Protein 1EJE (pdb70)

CATH classification: 2.30.110.10

Sequence (192 aa):
GSQAAHMMSMDFEDFPVESAHRILTPRPTVMVTTVDEEGNINAAPFSFTMPVSIDPPVVAFASAPDHHTARNIESTHEFVINITPADIIERMWVTARDIPAGENELEAAGLAWTSSRRVKPPRIVEAPGHLECELLRMFEVGDHNLITGSVVSASVRSGAVKEGLLDVESVKPVLHVGGNKFVVGDHVRHVE

Structure (mmCIF, N/CA/C/O backbone):
data_1EJE
#
_entry.id   1EJE
#
_cell.length_a   94.650
_cell.length_b   94.650
_cell.length_c   45.400
_cell.angle_alpha   90.00
_cell.angle_beta   90.00
_cell.angle_gamma   90.00
#
_symmetry.space_group_name_H-M   'P 41 21 2'
#
loop_
_entity.id
_entity.type
_entity.pdbx_description
1 polymer 'FMN-BINDING PROTEIN'
2 non-polymer 'NICKEL (II) ION'
3 non-polymer 'SULFATE ION'
4 non-polymer 'FLAVIN MONONUCLEOTIDE'
5 water water
#
loop_
_atom_site.group_PDB
_atom_site.id
_atom_site.type_symbol
_atom_site.label_atom_id
_atom_site.label_alt_id
_atom_site.label_comp_id
_atom_site.label_asym_id
_atom_site.label_entity_id
_atom_site.label_seq_id
_atom_site.pdbx_PDB_ins_code
_atom_site.Cartn_x
_atom_site.Cartn_y
_atom_site.Cartn_z
_atom_site.occupancy
_atom_site.B_iso_or_equiv
_atom_site.auth_seq_id
_atom_site.auth_comp_id
_atom_site.auth_asym_id
_atom_site.auth_atom_id
_atom_site.pdbx_PDB_model_num
ATOM 1 N N . GLY A 1 1 ? 54.915 15.553 3.252 1.00 26.12 1 GLY A N 1
ATOM 2 C CA . GLY A 1 1 ? 54.219 16.804 3.668 1.00 23.30 1 GLY A CA 1
ATOM 3 C C . GLY A 1 1 ? 54.870 18.009 3.019 1.00 25.07 1 GLY A C 1
ATOM 4 O O . GLY A 1 1 ? 55.848 17.853 2.295 1.00 26.88 1 GLY A O 1
ATOM 5 N N . SER A 1 2 ? 54.330 19.202 3.252 1.00 22.48 2 SER A N 1
ATOM 6 C CA . SER A 1 2 ? 54.918 20.404 2.680 1.00 25.55 2 SER A CA 1
ATOM 7 C C . SER A 1 2 ? 56.202 20.683 3.460 1.00 26.03 2 SER A C 1
ATOM 8 O O . SER A 1 2 ? 56.308 20.321 4.632 1.00 22.51 2 SER A O 1
ATOM 11 N N . GLN A 1 3 ? 57.172 21.320 2.814 1.00 24.71 3 GLN A N 1
ATOM 12 C CA . GLN A 1 3 ? 58.428 21.633 3.479 1.00 31.75 3 GLN A CA 1
ATOM 13 C C . GLN A 1 3 ? 58.207 22.343 4.809 1.00 32.94 3 GLN A C 1
ATOM 14 O O . GLN A 1 3 ? 58.912 22.080 5.785 1.00 34.75 3 GLN A O 1
ATOM 20 N N . ALA A 1 4 ? 57.231 23.244 4.845 1.00 30.60 4 ALA A N 1
ATOM 21 C CA . ALA A 1 4 ? 56.924 23.976 6.066 1.00 28.37 4 ALA A CA 1
ATOM 22 C C . ALA A 1 4 ? 56.488 22.998 7.147 1.00 25.74 4 ALA A C 1
ATOM 23 O O . ALA A 1 4 ? 56.927 23.085 8.293 1.00 29.02 4 ALA A O 1
ATOM 25 N N . ALA A 1 5 ? 55.617 22.069 6.772 1.00 22.17 5 ALA A N 1
ATOM 26 C CA . ALA A 1 5 ? 55.111 21.071 7.704 1.00 23.91 5 ALA A CA 1
ATOM 27 C C . ALA A 1 5 ? 56.242 20.196 8.219 1.00 26.29 5 ALA A C 1
ATOM 28 O O . ALA A 1 5 ? 56.267 19.815 9.386 1.00 27.43 5 ALA A O 1
ATOM 30 N N . HIS A 1 6 ? 57.179 19.880 7.334 1.00 30.30 6 HIS A N 1
ATOM 31 C CA . HIS A 1 6 ? 58.311 19.044 7.685 1.00 28.93 6 HIS A CA 1
ATOM 32 C C . HIS A 1 6 ? 59.238 19.659 8.721 1.00 29.10 6 HIS A C 1
ATOM 33 O O . HIS A 1 6 ? 59.676 18.965 9.636 1.00 33.55 6 HIS A O 1
ATOM 40 N N . MET A 1 7 ? 59.532 20.950 8.603 1.00 32.07 7 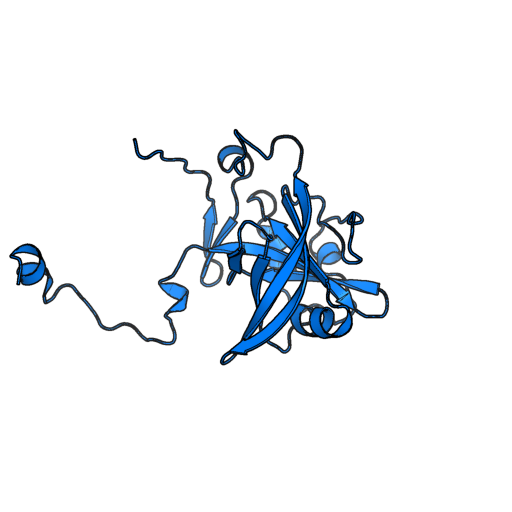MET A N 1
ATOM 41 C CA . MET A 1 7 ? 60.435 21.574 9.565 1.00 37.03 7 MET A CA 1
ATOM 42 C C . MET A 1 7 ? 59.783 21.951 10.888 1.00 36.80 7 MET A C 1
ATOM 43 O O . MET A 1 7 ? 60.463 22.391 11.805 1.00 39.09 7 MET A O 1
ATOM 48 N N . MET A 1 8 ? 58.473 21.779 10.993 1.00 38.24 8 MET A N 1
ATOM 49 C CA . MET A 1 8 ? 57.784 22.097 12.234 1.00 39.48 8 MET A CA 1
ATOM 50 C C . MET A 1 8 ? 57.376 20.807 12.912 1.00 38.61 8 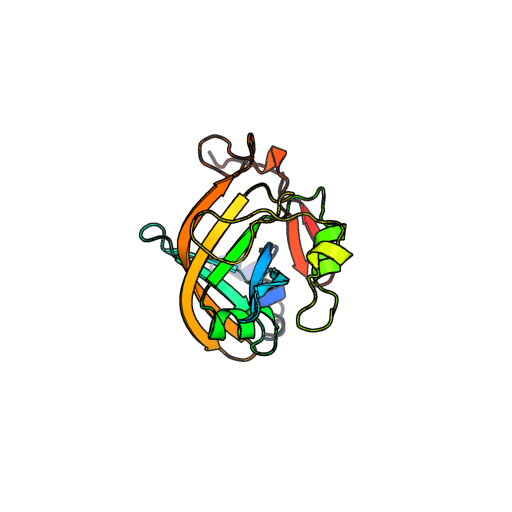MET A C 1
ATOM 51 O O . MET A 1 8 ? 56.849 20.811 14.022 1.00 37.57 8 MET A O 1
ATOM 56 N N . SER A 1 9 ? 57.636 19.700 12.229 1.00 39.63 9 SER A N 1
ATOM 57 C CA . SER A 1 9 ? 57.294 18.372 12.723 1.00 41.44 9 SER A CA 1
ATOM 58 C C . SER A 1 9 ? 57.719 18.123 14.164 1.00 42.02 9 SER A C 1
ATOM 59 O O . SER A 1 9 ? 57.261 17.170 14.789 1.00 44.28 9 SER A O 1
ATOM 62 N N . MET A 1 10 ? 58.597 18.971 14.689 1.00 41.39 10 MET A N 1
ATOM 63 C CA . MET A 1 10 ? 59.070 18.811 16.058 1.00 41.73 10 MET A CA 1
ATOM 64 C C . MET A 1 10 ? 58.795 20.037 16.911 1.00 40.52 10 MET A C 1
ATOM 65 O O . MET A 1 10 ? 59.084 20.049 18.107 1.00 41.47 10 MET A O 1
ATOM 70 N N . ASP A 1 11 ? 58.220 21.064 16.301 1.00 41.38 11 ASP A N 1
ATOM 71 C CA . ASP A 1 11 ? 57.940 22.304 17.010 1.00 43.40 11 ASP A CA 1
ATOM 72 C C . ASP A 1 11 ? 56.663 22.284 17.847 1.00 41.25 11 ASP A C 1
ATOM 73 O O . ASP A 1 11 ? 56.348 23.261 18.520 1.00 44.10 11 ASP A O 1
ATOM 78 N N . PHE A 1 12 ? 55.937 21.172 17.820 1.00 39.46 12 PHE A N 1
ATOM 79 C CA . PHE A 1 12 ? 54.688 21.065 18.570 1.00 37.25 12 PHE A CA 1
ATOM 80 C C . PHE A 1 12 ? 54.770 20.205 19.820 1.00 35.29 12 PHE A C 1
ATOM 81 O O . PHE A 1 12 ? 55.514 19.225 19.871 1.00 33.53 12 PHE A O 1
ATOM 89 N N . GLU A 1 13 ? 53.995 20.586 20.829 1.00 30.76 13 GLU A N 1
ATOM 90 C CA . GLU A 1 13 ? 53.965 19.860 22.089 1.00 30.46 13 GLU A CA 1
ATOM 91 C C . GLU A 1 13 ? 52.547 19.459 22.429 1.00 31.36 13 GLU A C 1
ATOM 92 O O . GLU A 1 13 ? 51.595 20.179 22.120 1.00 32.51 13 GLU A O 1
ATOM 98 N N . ASP A 1 14 ? 52.405 18.305 23.068 1.00 32.37 14 ASP A N 1
ATOM 99 C CA . ASP A 1 14 ? 51.092 17.854 23.483 1.00 32.09 14 ASP A CA 1
ATOM 100 C C . ASP A 1 14 ? 50.696 18.851 24.568 1.00 32.00 14 ASP A C 1
ATOM 101 O O . ASP A 1 14 ? 51.560 19.398 25.258 1.00 29.22 14 ASP A O 1
ATOM 106 N N . PHE A 1 15 ? 49.401 19.105 24.700 1.00 31.10 15 PHE A N 1
ATOM 107 C CA . PHE A 1 15 ? 48.907 20.029 25.714 1.00 30.81 15 PHE A CA 1
ATOM 108 C C . PHE A 1 15 ? 47.671 19.391 26.342 1.00 28.60 15 PHE A C 1
ATOM 109 O O . PHE A 1 15 ? 46.833 18.825 25.643 1.00 29.58 15 PHE A O 1
ATOM 117 N N . PRO A 1 16 ? 47.547 19.466 27.673 1.00 27.61 16 PRO A N 1
ATOM 118 C CA . PRO A 1 16 ? 46.404 18.884 28.378 1.00 27.40 16 PRO A CA 1
ATOM 119 C C . PRO A 1 16 ? 45.067 19.300 27.787 1.00 29.10 16 PRO A C 1
ATOM 120 O O . PRO A 1 16 ? 44.807 20.487 27.598 1.00 31.16 16 PRO A O 1
ATOM 124 N N . VAL A 1 17 ? 44.216 18.321 27.504 1.00 28.44 17 VAL A N 1
ATOM 125 C CA . VAL A 1 17 ? 42.902 18.600 26.937 1.00 28.32 17 VAL A CA 1
ATOM 126 C C . VAL A 1 17 ? 41.991 19.307 27.941 1.00 31.28 17 VAL A C 1
ATOM 127 O O . VAL A 1 17 ? 41.063 20.014 27.546 1.00 28.13 17 VAL A O 1
ATOM 131 N N . GLU A 1 18 ? 42.251 19.116 29.234 1.00 30.17 18 GLU A N 1
ATOM 132 C CA . GLU A 1 18 ? 41.439 19.766 30.257 1.00 33.59 18 GLU A CA 1
ATOM 133 C C . GLU A 1 18 ? 41.855 21.226 30.471 1.00 32.01 18 GLU A C 1
ATOM 134 O O . GLU A 1 18 ? 41.338 21.913 31.350 1.00 29.96 18 GLU A O 1
ATOM 140 N N . SER A 1 19 ? 42.789 21.691 29.647 1.00 29.39 19 SER A N 1
ATOM 141 C CA . SER A 1 19 ? 43.261 23.069 29.698 1.00 26.45 19 SER A CA 1
ATOM 142 C C . SER A 1 19 ? 42.965 23.709 28.349 1.00 25.42 19 SER A C 1
ATOM 143 O O . SER A 1 19 ? 43.521 24.753 28.003 1.00 24.91 19 SER A O 1
ATOM 146 N N . ALA A 1 20 ? 42.077 23.060 27.599 1.00 26.40 20 ALA A N 1
ATOM 147 C CA . ALA A 1 20 ? 41.668 23.507 26.270 1.00 24.77 20 ALA A CA 1
ATOM 148 C C . ALA A 1 20 ? 41.128 24.931 26.249 1.00 23.89 20 ALA A C 1
ATOM 149 O O . ALA A 1 20 ? 41.418 25.694 25.328 1.00 26.47 20 ALA A O 1
ATOM 151 N N . HIS A 1 21 ? 40.340 25.292 27.255 1.00 24.15 21 HIS A N 1
ATOM 152 C CA . HIS A 1 21 ? 39.768 26.637 27.300 1.00 25.84 21 HIS A CA 1
ATOM 153 C C . HIS A 1 21 ? 40.839 27.711 27.409 1.00 28.18 21 HIS A C 1
ATOM 154 O O . HIS A 1 21 ? 40.591 28.879 27.113 1.00 31.53 21 HIS A O 1
ATOM 161 N N . ARG A 1 22 ? 42.035 27.313 27.828 1.00 28.07 22 ARG A N 1
ATOM 162 C CA . ARG A 1 22 ? 43.130 28.257 27.976 1.00 29.04 22 ARG A CA 1
ATOM 163 C C . ARG A 1 22 ? 43.825 28.547 26.656 1.00 30.40 22 ARG A C 1
ATOM 164 O O . ARG A 1 22 ? 44.624 29.479 26.558 1.00 34.40 22 ARG A O 1
ATOM 172 N N . ILE A 1 23 ? 43.507 27.755 25.637 1.00 30.02 23 ILE A N 1
ATOM 173 C CA . ILE A 1 23 ? 44.089 27.942 24.314 1.00 28.38 23 ILE A CA 1
ATOM 174 C C . ILE A 1 23 ? 43.120 28.775 23.490 1.00 27.39 23 ILE A C 1
ATOM 175 O O . ILE A 1 23 ? 43.521 29.542 22.619 1.00 24.71 23 ILE A O 1
ATOM 180 N N . LEU A 1 24 ? 41.834 28.626 23.785 1.00 26.42 24 LEU A N 1
ATOM 181 C CA . LEU A 1 24 ? 40.809 29.374 23.079 1.00 26.81 24 LEU A CA 1
ATOM 182 C C . LEU A 1 24 ? 40.585 30.702 23.815 1.00 28.39 24 LEU A C 1
ATOM 183 O O . LEU A 1 24 ? 39.535 30.918 24.418 1.00 30.95 24 LEU A O 1
ATOM 188 N N . THR A 1 25 ? 41.593 31.577 23.757 1.00 27.83 25 THR A N 1
ATOM 189 C CA . THR A 1 25 ? 41.579 32.886 24.417 1.00 28.29 25 THR A CA 1
ATOM 190 C C . THR A 1 25 ? 42.320 33.958 23.611 1.00 28.14 25 THR A C 1
ATOM 191 O O . THR A 1 25 ? 43.061 33.647 22.680 1.00 26.87 25 THR A O 1
ATOM 195 N N . PRO A 1 26 ? 42.151 35.238 23.980 1.00 26.19 26 PRO A N 1
ATOM 196 C CA . PRO A 1 26 ? 41.336 35.780 25.072 1.00 27.48 26 PRO A CA 1
ATOM 197 C C . PRO A 1 26 ? 39.847 35.778 24.716 1.00 29.03 26 PRO A C 1
ATOM 198 O O . PRO A 1 26 ? 39.487 35.708 23.541 1.00 26.65 26 PRO A O 1
ATOM 202 N N . ARG A 1 27 ? 38.981 35.852 25.723 1.00 27.14 27 ARG A N 1
ATOM 203 C CA . ARG A 1 27 ? 37.542 35.826 25.461 1.00 27.47 27 ARG A CA 1
ATOM 204 C C . ARG A 1 27 ? 36.789 36.983 26.100 1.00 26.12 27 ARG A C 1
ATOM 205 O O . ARG A 1 27 ? 37.142 37.442 27.178 1.00 26.00 27 ARG A O 1
ATOM 213 N N . PRO A 1 28 ? 35.728 37.461 25.438 1.00 29.44 28 PRO A N 1
ATOM 214 C CA . PRO A 1 28 ? 34.931 38.568 25.967 1.00 30.72 28 PRO A CA 1
ATOM 215 C C . PRO A 1 28 ? 34.444 38.238 27.370 1.00 29.11 28 PRO A C 1
ATOM 216 O O . PRO A 1 28 ? 33.879 37.175 27.600 1.00 30.68 28 PRO A O 1
ATOM 220 N N . THR A 1 29 ? 34.667 39.153 28.303 1.00 25.69 29 THR A N 1
ATOM 221 C CA . THR A 1 29 ? 34.230 38.955 29.670 1.00 22.86 29 THR A CA 1
ATOM 222 C C . THR A 1 29 ? 32.986 39.793 29.883 1.00 24.68 29 THR A C 1
ATOM 223 O O . THR A 1 29 ? 33.023 41.014 29.735 1.00 25.66 29 THR A O 1
ATOM 227 N N . VAL A 1 30 ? 31.886 39.134 30.226 1.00 19.56 30 VAL A N 1
ATOM 228 C CA . VAL A 1 30 ? 30.634 39.828 30.447 1.00 20.38 30 VAL A CA 1
ATOM 229 C C . VAL A 1 30 ? 30.079 39.569 31.840 1.00 22.63 30 VAL A C 1
ATOM 230 O O . VAL A 1 30 ? 30.373 38.548 32.466 1.00 21.29 30 VAL A O 1
ATOM 234 N N . MET A 1 31 ? 29.285 40.517 32.322 1.00 19.39 31 MET A N 1
ATOM 235 C CA . MET A 1 31 ? 28.633 40.378 33.608 1.00 18.42 31 MET A CA 1
ATOM 236 C C . MET A 1 31 ? 27.189 40.041 33.264 1.00 18.42 31 MET A C 1
ATOM 237 O O . MET A 1 31 ? 26.518 40.780 32.543 1.00 22.88 31 MET A O 1
ATOM 242 N N . VAL A 1 32 ? 26.725 38.901 33.745 1.00 17.80 32 VAL A N 1
ATOM 243 C CA . VAL A 1 32 ? 25.366 38.485 33.480 1.00 15.77 32 VAL A CA 1
ATOM 244 C C . VAL A 1 32 ? 24.522 38.782 34.707 1.00 20.06 32 VAL A C 1
ATOM 245 O O . VAL A 1 32 ? 24.877 38.383 35.816 1.00 17.68 32 VAL A O 1
ATOM 249 N N . THR A 1 33 ? 23.413 39.486 34.508 1.00 21.00 33 THR A N 1
ATOM 250 C CA . THR A 1 33 ? 22.513 39.791 35.609 1.00 22.49 33 THR A CA 1
ATOM 251 C C . THR A 1 33 ? 21.263 38.937 35.476 1.00 25.88 33 THR A C 1
ATOM 252 O O . THR A 1 33 ? 20.810 38.633 34.362 1.00 23.46 33 THR A O 1
ATOM 256 N N . THR A 1 34 ? 20.727 38.550 36.628 1.00 24.01 34 THR A N 1
ATOM 257 C CA . THR A 1 34 ? 19.527 37.737 36.730 1.00 25.26 34 THR A CA 1
ATOM 258 C C . THR A 1 34 ? 18.844 38.100 38.047 1.00 27.17 34 THR A C 1
ATOM 259 O O . THR A 1 34 ? 19.385 38.859 38.855 1.00 25.00 34 THR A O 1
ATOM 263 N N . VAL A 1 35 ? 17.650 37.562 38.257 1.00 25.91 35 VAL A N 1
ATOM 264 C CA . VAL A 1 35 ? 16.924 37.797 39.496 1.00 24.62 35 VAL A CA 1
ATOM 265 C C . VAL A 1 35 ? 16.330 36.469 39.911 1.00 24.90 35 VAL A C 1
ATOM 266 O O . VAL A 1 35 ? 16.105 35.599 39.072 1.00 21.86 35 VAL A O 1
ATOM 270 N N . ASP A 1 36 ? 16.107 36.297 41.208 1.00 25.34 36 ASP A N 1
ATOM 271 C CA . ASP A 1 36 ? 15.502 35.075 41.689 1.00 24.66 36 ASP A CA 1
ATOM 272 C C . ASP A 1 36 ? 14.011 35.360 41.676 1.00 26.57 36 ASP A C 1
ATOM 273 O O . ASP A 1 36 ? 13.593 36.401 41.176 1.00 23.26 36 ASP A O 1
ATOM 278 N N . GLU A 1 37 ? 13.199 34.453 42.203 1.00 32.21 37 GLU A N 1
ATOM 279 C CA . GLU A 1 37 ? 11.759 34.676 42.190 1.00 36.64 37 GLU A CA 1
ATOM 280 C C . GLU A 1 37 ? 11.296 35.798 43.126 1.00 37.15 37 GLU A C 1
ATOM 281 O O . GLU A 1 37 ? 10.209 36.344 42.951 1.00 38.80 37 GLU A O 1
ATOM 287 N N . GLU A 1 38 ? 12.130 36.150 44.099 1.00 38.49 38 GLU A N 1
ATOM 288 C CA . GLU A 1 38 ? 11.807 37.212 45.049 1.00 40.94 38 GLU A CA 1
ATOM 289 C C . GLU A 1 38 ? 12.168 38.571 44.459 1.00 41.20 38 GLU A C 1
ATOM 290 O O . GLU A 1 38 ? 11.798 39.616 44.998 1.00 40.53 38 GLU A O 1
ATOM 296 N N . GLY A 1 39 ? 12.902 38.549 43.351 1.00 38.57 39 GLY A N 1
ATOM 297 C CA . GLY A 1 39 ? 13.285 39.787 42.707 1.00 33.14 39 GLY A CA 1
ATOM 298 C C . GLY A 1 39 ? 14.687 40.229 43.064 1.00 32.05 39 GLY A C 1
ATOM 299 O O . GLY A 1 39 ? 15.112 41.321 42.676 1.00 32.28 39 GLY A O 1
ATOM 300 N N . ASN A 1 40 ? 15.410 39.397 43.804 1.00 28.88 40 ASN A N 1
ATOM 301 C CA . ASN A 1 40 ? 16.773 39.739 44.183 1.00 30.84 40 ASN A CA 1
ATOM 302 C C . ASN A 1 40 ? 17.681 39.708 42.954 1.00 33.80 40 ASN A C 1
ATOM 303 O O . ASN A 1 40 ? 17.659 38.755 42.167 1.00 33.27 40 ASN A O 1
ATOM 308 N N . ILE A 1 41 ? 18.470 40.764 42.795 1.00 30.04 41 ILE A N 1
ATOM 309 C CA . ILE A 1 41 ? 19.378 40.891 41.666 1.00 29.13 41 ILE A CA 1
ATOM 310 C C . ILE A 1 41 ? 20.691 40.177 41.922 1.00 26.98 41 ILE A C 1
ATOM 311 O O . ILE A 1 41 ? 21.265 40.280 43.002 1.00 29.99 41 ILE A O 1
ATOM 316 N N . ASN A 1 42 ? 21.167 39.449 40.921 1.00 25.48 42 ASN A N 1
ATOM 317 C CA . ASN A 1 42 ? 22.432 38.738 41.036 1.00 23.64 42 ASN A CA 1
ATOM 318 C C . ASN A 1 42 ? 23.263 39.142 39.824 1.00 22.91 42 ASN A C 1
ATOM 319 O O . ASN A 1 42 ? 22.722 39.369 38.742 1.00 20.12 42 ASN A O 1
ATOM 324 N N . ALA A 1 43 ? 24.572 39.253 40.001 1.00 22.75 43 ALA A N 1
ATOM 325 C CA . ALA A 1 43 ? 25.439 39.624 38.889 1.00 23.07 43 ALA A CA 1
ATOM 326 C C . ALA A 1 43 ? 26.747 38.865 38.997 1.00 22.30 43 ALA A C 1
ATOM 327 O O . ALA A 1 43 ? 27.305 38.736 40.080 1.00 23.98 43 ALA A O 1
ATOM 329 N N . ALA A 1 44 ? 27.232 38.351 37.874 1.00 21.48 44 ALA A N 1
ATOM 330 C CA . ALA A 1 44 ? 28.477 37.597 37.878 1.00 21.44 44 ALA A CA 1
ATOM 331 C C . ALA A 1 44 ? 29.110 37.663 36.505 1.00 19.53 44 ALA A C 1
ATOM 332 O O . ALA A 1 44 ? 28.416 37.773 35.499 1.00 23.43 44 ALA A O 1
ATOM 334 N N . PRO A 1 45 ? 30.445 37.608 36.448 1.00 21.37 45 PRO A N 1
ATOM 335 C CA . PRO A 1 45 ? 31.186 37.667 35.187 1.00 20.75 45 PRO A CA 1
ATOM 336 C C . PRO A 1 45 ? 31.355 36.301 34.529 1.00 22.55 45 PRO A C 1
ATOM 337 O O . PRO A 1 45 ? 31.539 35.287 35.206 1.00 26.02 45 PRO A O 1
ATOM 341 N N . PHE A 1 46 ? 31.289 36.280 33.205 1.00 21.30 46 PHE A N 1
ATOM 342 C CA . PHE A 1 46 ? 31.460 35.044 32.457 1.00 22.14 46 PHE A CA 1
ATOM 343 C C . PHE A 1 46 ? 32.306 35.327 31.231 1.00 21.47 46 PHE A C 1
ATOM 344 O O . PHE A 1 46 ? 32.133 36.362 30.580 1.00 21.21 46 PHE A O 1
ATOM 352 N N . SER A 1 47 ? 33.234 34.423 30.929 1.00 20.02 47 SER A N 1
ATOM 353 C CA . SER A 1 47 ? 34.090 34.587 29.761 1.00 24.08 47 SER A CA 1
ATOM 354 C C . SER A 1 47 ? 33.833 33.482 28.738 1.00 22.71 47 SER A C 1
ATOM 355 O O . SER A 1 47 ? 34.341 33.536 27.618 1.00 26.28 47 SER A O 1
ATOM 358 N N . PHE A 1 48 ? 33.063 32.271 29.092 1.00 22.05 48 PHE A N 1
ATOM 359 C CA . PHE A 1 48 ? 32.579 31.323 28.098 1.00 19.79 48 PHE A CA 1
ATOM 360 C C . PHE A 1 48 ? 31.271 31.803 27.489 1.00 20.34 48 PHE A C 1
ATOM 361 O O . PHE A 1 48 ? 30.248 31.657 28.141 1.00 20.33 48 PHE A O 1
ATOM 369 N N . THR A 1 49 ? 31.495 32.618 26.428 1.00 18.51 49 THR A N 1
ATOM 370 C CA . THR A 1 49 ? 30.304 33.182 25.802 1.00 17.58 49 THR A CA 1
ATOM 371 C C . THR A 1 49 ? 30.485 33.360 24.298 1.00 16.47 49 THR A C 1
ATOM 372 O O . THR A 1 49 ? 31.613 33.453 23.805 1.00 15.54 49 THR A O 1
ATOM 376 N N . MET A 1 50 ? 29.374 33.415 23.571 1.00 13.12 50 MET A N 1
ATOM 377 C CA . MET A 1 50 ? 29.439 33.578 22.126 1.00 17.90 50 MET A CA 1
ATOM 378 C C . MET A 1 50 ? 28.071 33.764 21.492 1.00 21.89 50 MET A C 1
ATOM 379 O O . MET A 1 50 ? 27.062 33.274 22.009 1.00 19.21 50 MET A O 1
ATOM 384 N N . PRO A 1 51 ? 28.054 34.568 20.420 1.00 18.89 51 PRO A N 1
ATOM 385 C CA . PRO A 1 51 ? 26.786 34.647 19.683 1.00 19.17 51 PRO A CA 1
ATOM 386 C C . PRO A 1 51 ? 26.446 33.340 18.960 1.00 18.34 51 PRO A C 1
ATOM 387 O O . PRO A 1 51 ? 27.467 32.581 18.829 1.00 19.28 51 PRO A O 1
ATOM 391 N N . VAL A 1 52 ? 25.279 33.053 18.639 1.00 19.85 52 VAL A N 1
ATOM 392 C CA . VAL A 1 52 ? 24.976 31.782 17.983 1.00 19.70 52 VAL A CA 1
ATOM 393 C C . VAL A 1 52 ? 24.226 32.035 16.681 1.00 19.28 52 VAL A C 1
ATOM 394 O O . VAL A 1 52 ? 24.635 31.580 15.620 1.00 22.25 52 VAL A O 1
ATOM 398 N N . SER A 1 53 ? 23.119 32.759 16.767 1.00 20.47 53 SER A N 1
ATOM 399 C CA . SER A 1 53 ? 22.340 33.078 15.579 1.00 21.58 53 SER A CA 1
ATOM 400 C C . SER A 1 53 ? 22.260 34.586 15.467 1.00 19.21 53 SER A C 1
ATOM 401 O O . SER A 1 53 ? 22.150 35.284 16.466 1.00 22.07 53 SER A O 1
ATOM 404 N N . ILE A 1 54 ? 22.333 35.094 14.246 1.00 23.67 54 ILE A N 1
ATOM 405 C CA . ILE A 1 54 ? 22.271 36.531 14.034 1.00 22.97 54 ILE A CA 1
ATOM 406 C C . ILE A 1 54 ? 20.820 36.993 13.943 1.00 26.32 54 ILE A C 1
ATOM 407 O O . ILE A 1 54 ? 20.433 37.978 14.572 1.00 25.00 54 ILE A O 1
ATOM 412 N N . ASP A 1 55 ? 20.021 36.270 13.165 1.00 27.63 55 ASP A N 1
ATOM 413 C CA . ASP A 1 55 ? 18.608 36.595 13.007 1.00 31.90 55 ASP A CA 1
ATOM 414 C C . ASP A 1 55 ? 17.812 35.310 12.783 1.00 29.90 55 ASP A C 1
ATOM 415 O O . ASP A 1 55 ? 17.895 34.705 11.715 1.00 28.04 55 ASP A O 1
ATOM 420 N N . PRO A 1 56 ? 17.015 34.882 13.777 1.00 28.27 56 PRO A N 1
ATOM 421 C CA . PRO A 1 56 ? 16.777 35.484 15.093 1.00 30.00 56 PRO A CA 1
ATOM 422 C C . PRO A 1 56 ? 18.036 35.564 15.953 1.00 27.00 56 PRO A C 1
ATOM 423 O O . PRO A 1 56 ? 18.897 34.695 15.897 1.00 25.90 56 PRO A O 1
ATOM 427 N N . PRO A 1 57 ? 18.144 36.617 16.769 1.00 27.06 57 PRO A N 1
ATOM 428 C CA . PRO A 1 57 ? 19.283 36.840 17.659 1.00 25.07 57 PRO A CA 1
ATOM 429 C C . PRO A 1 57 ? 19.308 35.834 18.803 1.00 22.62 57 PRO A C 1
ATOM 430 O O . PRO A 1 57 ? 18.423 35.847 19.655 1.00 22.82 57 PRO A O 1
ATOM 434 N N . VAL A 1 58 ? 20.309 34.963 18.820 1.00 21.27 58 VAL A N 1
ATOM 435 C CA . VAL A 1 58 ? 20.441 33.991 19.898 1.00 22.49 58 VAL A CA 1
ATOM 436 C C . VAL A 1 58 ? 21.880 34.005 20.376 1.00 22.61 58 VAL A C 1
ATOM 437 O O . VAL A 1 58 ? 22.808 33.815 19.584 1.00 20.91 58 VAL A O 1
ATOM 441 N N . VAL A 1 59 ? 22.063 34.244 21.671 1.00 20.43 59 VAL A N 1
ATOM 442 C CA . VAL A 1 59 ? 23.393 34.278 22.252 1.00 20.06 59 VAL A CA 1
ATOM 443 C C . VAL A 1 59 ? 23.539 33.134 23.245 1.00 18.33 59 VAL A C 1
ATOM 444 O O . VAL A 1 59 ? 22.551 32.546 23.675 1.00 18.46 59 VAL A O 1
ATOM 448 N N . ALA A 1 60 ? 24.775 32.821 23.609 1.00 20.31 60 ALA A N 1
ATOM 449 C CA . ALA A 1 60 ? 25.039 31.735 24.533 1.00 18.21 60 ALA A CA 1
ATOM 450 C C . ALA A 1 60 ? 26.185 32.020 25.481 1.00 19.52 60 ALA A C 1
ATOM 451 O O . ALA A 1 60 ? 27.063 32.832 25.194 1.00 21.23 60 ALA A O 1
ATOM 453 N N . PHE A 1 61 ? 26.170 31.331 26.616 1.00 19.75 61 PHE A N 1
ATOM 454 C CA . PHE A 1 61 ? 27.226 31.455 27.604 1.00 16.67 61 PHE A CA 1
ATOM 455 C C . PHE A 1 61 ? 27.156 30.209 28.474 1.00 17.49 61 PHE A C 1
ATOM 456 O O . PHE A 1 61 ? 26.090 29.617 28.626 1.00 18.82 61 PHE A O 1
ATOM 464 N N . ALA A 1 62 ? 28.297 29.777 28.998 1.00 17.80 62 ALA A N 1
ATOM 465 C CA . ALA A 1 62 ? 28.339 28.581 29.827 1.00 19.83 62 ALA A CA 1
ATOM 466 C C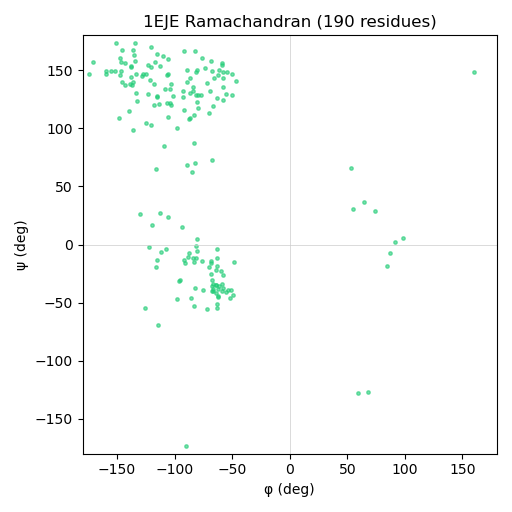 . ALA A 1 62 ? 28.569 28.922 31.295 1.00 21.94 62 ALA A C 1
ATOM 467 O O . ALA A 1 62 ? 29.447 29.712 31.639 1.00 20.31 62 ALA A O 1
ATOM 469 N N . SER A 1 63 ? 27.775 28.301 32.154 1.00 23.65 63 SER A N 1
ATOM 470 C CA . SER A 1 63 ? 27.861 28.529 33.584 1.00 25.92 63 SER A CA 1
ATOM 471 C C . SER A 1 63 ? 27.854 27.230 34.380 1.00 27.22 63 SER A C 1
ATOM 472 O O . SER A 1 63 ? 27.267 26.235 33.955 1.00 27.18 63 SER A O 1
ATOM 475 N N . ALA A 1 64 ? 28.594 27.258 35.500 1.00 25.67 64 ALA A N 1
ATOM 476 C CA . ALA A 1 64 ? 28.458 26.103 36.372 1.00 26.25 64 ALA A CA 1
ATOM 477 C C . ALA A 1 64 ? 27.011 25.902 36.802 1.00 26.13 64 ALA A C 1
ATOM 478 O O . ALA A 1 64 ? 26.381 26.976 36.999 1.00 27.54 64 ALA A O 1
ATOM 480 N N . PRO A 1 65 ? 26.482 24.744 36.790 1.00 28.89 65 PRO A N 1
ATOM 481 C CA . PRO A 1 65 ? 25.062 24.606 37.126 1.00 29.53 65 PRO A CA 1
ATOM 482 C C . PRO A 1 65 ? 24.669 25.087 38.522 1.00 32.57 65 PRO A C 1
ATOM 483 O O . PRO A 1 65 ? 23.510 25.424 38.765 1.00 35.61 65 PRO A O 1
ATOM 487 N N . ASP A 1 66 ? 25.637 25.135 39.428 1.00 33.48 66 ASP A N 1
ATOM 488 C CA . ASP A 1 66 ? 25.393 25.540 40.810 1.00 35.76 66 ASP A CA 1
ATOM 489 C C . ASP A 1 66 ? 25.377 27.048 41.056 1.00 34.46 66 ASP A C 1
ATOM 490 O O . ASP A 1 66 ? 24.918 27.499 42.105 1.00 32.05 66 ASP A O 1
ATOM 495 N N . HIS A 1 67 ? 25.879 27.824 40.101 1.00 30.66 67 HIS A N 1
ATOM 496 C CA . HIS A 1 67 ? 25.905 29.279 40.245 1.00 28.07 67 HIS A CA 1
ATOM 497 C C . HIS A 1 67 ? 24.508 29.856 40.438 1.00 28.16 67 HIS A C 1
ATOM 498 O O . HIS A 1 67 ? 23.508 29.255 40.033 1.00 29.46 67 HIS A O 1
ATOM 505 N N . HIS A 1 68 ? 24.447 31.020 41.074 1.00 26.41 68 HIS A N 1
ATOM 506 C CA . HIS A 1 68 ? 23.186 31.703 41.299 1.00 26.41 68 HIS A CA 1
ATOM 507 C C . HIS A 1 68 ? 22.649 32.061 39.931 1.00 24.84 68 HIS A C 1
ATOM 508 O O . HIS A 1 68 ? 21.440 32.062 39.706 1.00 25.77 68 HIS A O 1
ATOM 515 N N . THR A 1 69 ? 23.562 32.379 39.020 1.00 22.52 69 THR A N 1
ATOM 516 C CA . THR A 1 69 ? 23.169 32.758 37.669 1.00 26.20 69 THR A CA 1
ATOM 517 C C . THR A 1 69 ? 22.460 31.607 36.978 1.00 23.00 69 THR A C 1
ATOM 518 O O . THR A 1 69 ? 21.429 31.800 36.345 1.00 25.23 69 THR A O 1
ATOM 522 N N . ALA A 1 70 ? 23.008 30.408 37.111 1.00 24.74 70 ALA A N 1
ATOM 523 C CA . ALA A 1 70 ? 22.406 29.243 36.487 1.00 26.81 70 ALA A CA 1
ATOM 524 C C . ALA A 1 70 ? 21.017 28.998 37.070 1.00 28.52 70 ALA A C 1
ATOM 525 O O . ALA A 1 70 ? 20.030 28.921 36.336 1.00 28.85 70 ALA A O 1
ATOM 527 N N . ARG A 1 71 ? 20.952 28.889 38.393 1.00 29.02 71 ARG A N 1
ATOM 528 C CA . ARG A 1 71 ? 19.698 28.635 39.088 1.00 31.90 71 ARG A CA 1
ATOM 529 C C . ARG A 1 71 ? 18.644 29.712 38.888 1.00 30.55 71 ARG A C 1
ATOM 530 O O . ARG A 1 71 ? 17.461 29.399 38.800 1.00 30.33 71 ARG A O 1
ATOM 538 N N . ASN A 1 72 ? 19.055 30.974 38.804 1.00 29.66 72 ASN A N 1
ATOM 539 C CA . ASN A 1 72 ? 18.085 32.047 38.604 1.00 26.71 72 ASN A CA 1
ATOM 540 C C . ASN A 1 72 ? 17.454 31.956 37.222 1.00 26.13 72 ASN A C 1
ATOM 541 O O . ASN A 1 72 ? 16.255 32.184 37.065 1.00 28.94 72 ASN A O 1
ATOM 546 N N . ILE A 1 73 ? 18.263 31.627 36.219 1.00 25.51 73 ILE A N 1
ATOM 547 C CA . ILE A 1 73 ? 17.762 31.519 34.853 1.00 23.86 73 ILE A CA 1
ATOM 548 C C . ILE A 1 73 ? 16.791 30.353 34.756 1.00 24.22 73 ILE A C 1
ATOM 549 O O . ILE A 1 73 ? 15.752 30.440 34.102 1.00 25.90 73 ILE A O 1
ATOM 554 N N . GLU A 1 74 ? 17.130 29.265 35.429 1.00 26.58 74 GLU A N 1
ATOM 555 C CA . GLU A 1 74 ? 16.280 28.088 35.443 1.00 28.29 74 GLU A CA 1
ATOM 556 C C . GLU A 1 74 ? 14.895 28.416 36.005 1.00 29.24 74 GLU A C 1
ATOM 557 O O . GLU A 1 74 ? 13.892 27.866 35.553 1.00 24.99 74 GLU A O 1
ATOM 563 N N . SER A 1 75 ? 14.837 29.330 36.971 1.00 28.41 75 SER A N 1
ATOM 564 C CA . SER A 1 75 ? 13.568 29.690 37.590 1.00 28.68 75 SER A CA 1
ATOM 565 C C . SER A 1 75 ? 12.853 30.924 37.036 1.00 28.54 75 SER A C 1
ATOM 566 O O . SER A 1 75 ? 11.626 30.983 37.067 1.00 26.45 75 SER A O 1
ATOM 569 N N . THR A 1 76 ? 13.596 31.911 36.543 1.00 25.80 76 THR A N 1
ATOM 570 C CA . THR A 1 76 ? 12.950 33.108 36.010 1.00 24.19 76 THR A CA 1
ATOM 571 C C . THR A 1 76 ? 13.110 33.233 34.507 1.00 23.59 76 THR A C 1
ATOM 572 O O . THR A 1 76 ? 12.550 34.133 33.883 1.00 23.58 76 THR A O 1
ATOM 576 N N . HIS A 1 77 ? 13.907 32.340 33.934 1.00 22.69 77 HIS A N 1
ATOM 577 C CA . HIS A 1 77 ? 14.075 32.284 32.493 1.00 21.88 77 HIS A CA 1
ATOM 578 C C . HIS A 1 77 ? 14.521 33.561 31.773 1.00 24.84 77 HIS A C 1
ATOM 579 O O . HIS A 1 77 ? 14.171 33.772 30.611 1.00 25.63 77 HIS A O 1
ATOM 586 N N . GLU A 1 78 ? 15.294 34.409 32.443 1.00 23.08 78 GLU A N 1
ATOM 587 C CA . GLU A 1 78 ? 15.769 35.635 31.807 1.00 22.31 78 GLU A CA 1
ATOM 588 C C . GLU A 1 78 ? 17.153 36.022 32.314 1.00 19.94 78 GLU A C 1
ATOM 589 O O . GLU A 1 78 ? 17.604 35.566 33.361 1.00 17.15 78 GLU A O 1
ATOM 595 N N . PHE A 1 79 ? 17.839 36.860 31.555 1.00 19.32 79 PHE A N 1
ATOM 596 C CA . PHE A 1 79 ? 19.154 37.318 31.957 1.00 16.02 79 PHE A CA 1
ATOM 597 C C . PHE A 1 79 ? 19.589 38.413 31.018 1.00 17.24 79 PHE A C 1
ATOM 598 O O . PHE A 1 79 ? 19.078 38.522 29.899 1.00 15.90 79 PHE A O 1
ATOM 606 N N . VAL A 1 80 ? 20.503 39.251 31.491 1.00 16.40 80 VAL A N 1
ATOM 607 C CA . VAL A 1 80 ? 21.013 40.333 30.673 1.00 17.41 80 VAL A CA 1
ATOM 608 C C . VAL A 1 80 ? 22.518 40.192 30.597 1.00 17.22 80 VAL A C 1
ATOM 609 O O . VAL A 1 80 ? 23.181 40.018 31.617 1.00 19.77 80 VAL A O 1
ATOM 613 N N . ILE A 1 81 ? 23.053 40.222 29.382 1.00 20.67 81 ILE A N 1
ATOM 614 C CA . ILE A 1 81 ? 24.498 40.145 29.198 1.00 20.20 81 ILE A CA 1
ATOM 615 C C . ILE A 1 81 ? 24.975 41.588 29.150 1.00 19.78 81 ILE A C 1
ATOM 616 O O . ILE A 1 81 ? 24.447 42.381 28.372 1.00 21.86 81 ILE A O 1
ATOM 621 N N . ASN A 1 82 ? 25.956 41.924 29.987 1.00 19.85 82 ASN A N 1
ATOM 622 C CA . ASN A 1 82 ? 26.485 43.290 30.073 1.00 16.87 82 ASN A CA 1
ATOM 623 C C . ASN A 1 82 ? 27.957 43.341 29.702 1.00 16.28 82 ASN A C 1
ATOM 624 O O . ASN A 1 82 ? 28.775 42.717 30.362 1.00 17.00 82 ASN A O 1
ATOM 629 N N . ILE A 1 83 ? 28.299 44.097 28.666 1.00 17.65 83 ILE A N 1
ATOM 630 C CA . ILE A 1 83 ? 29.695 44.202 28.248 1.00 23.24 83 ILE A CA 1
ATOM 631 C C . ILE A 1 83 ? 30.541 44.899 29.319 1.00 23.77 83 ILE A C 1
ATOM 632 O O . ILE A 1 83 ? 30.085 45.831 29.977 1.00 24.51 83 ILE A O 1
ATOM 637 N N . THR A 1 84 ? 31.779 44.448 29.482 1.00 24.05 84 THR A N 1
ATOM 638 C CA . THR A 1 84 ? 32.662 45.025 30.478 1.00 23.23 84 THR A CA 1
ATOM 639 C C . THR A 1 84 ? 33.750 45.919 29.889 1.00 24.79 84 THR A C 1
ATOM 640 O O . THR A 1 84 ? 34.662 45.437 29.218 1.00 26.01 84 THR A O 1
ATOM 644 N N . PRO A 1 85 ? 33.653 47.243 30.114 1.00 24.27 85 PRO A N 1
ATOM 645 C CA . PRO A 1 85 ? 34.651 48.199 29.613 1.00 23.89 85 PRO A CA 1
ATOM 646 C C . PRO A 1 85 ? 35.812 48.167 30.601 1.00 20.55 85 PRO A C 1
ATOM 647 O O . PRO A 1 85 ? 35.598 47.948 31.785 1.00 18.06 85 PRO A O 1
ATOM 651 N N . ALA A 1 86 ? 37.035 48.389 30.132 1.00 24.81 86 ALA A N 1
ATOM 652 C CA . ALA A 1 86 ? 38.190 48.331 31.020 1.00 24.70 86 ALA A CA 1
ATOM 653 C C . ALA A 1 86 ? 38.137 49.292 32.211 1.00 27.75 86 ALA A C 1
ATOM 654 O O . ALA A 1 86 ? 38.733 49.015 33.251 1.00 27.59 86 ALA A O 1
ATOM 656 N N . ASP A 1 87 ? 37.413 50.402 32.079 1.00 25.69 87 ASP A N 1
ATOM 657 C CA . ASP A 1 87 ? 37.344 51.365 33.171 1.00 30.36 87 ASP A CA 1
ATOM 658 C C . ASP A 1 87 ? 36.701 50.840 34.456 1.00 27.85 87 ASP A C 1
ATOM 659 O O . ASP A 1 87 ? 36.784 51.491 35.490 1.00 25.55 87 ASP A O 1
ATOM 664 N N . ILE A 1 88 ? 36.066 49.670 34.399 1.00 25.06 88 ILE A N 1
ATOM 665 C CA . ILE A 1 88 ? 35.476 49.082 35.604 1.00 23.02 88 ILE A CA 1
ATOM 666 C C . ILE A 1 88 ? 35.916 47.624 35.764 1.00 23.61 88 ILE A C 1
ATOM 667 O O . ILE A 1 88 ? 35.210 46.821 36.387 1.00 22.64 88 ILE A O 1
ATOM 672 N N . ILE A 1 89 ? 37.079 47.284 35.212 1.00 21.09 89 ILE A N 1
ATOM 673 C CA . ILE A 1 89 ? 37.572 45.909 35.287 1.00 22.27 89 ILE A CA 1
ATOM 674 C C . ILE A 1 89 ? 37.736 45.414 36.720 1.00 22.63 89 ILE A C 1
ATOM 675 O O . ILE A 1 89 ? 37.424 44.266 37.025 1.00 24.17 89 ILE A O 1
ATOM 680 N N . GLU A 1 90 ? 38.220 46.275 37.605 1.00 26.04 90 GLU A N 1
ATOM 681 C CA . GLU A 1 90 ? 38.397 45.873 38.994 1.00 29.22 90 GLU A CA 1
ATOM 682 C C . GLU A 1 90 ? 37.056 45.639 39.678 1.00 27.11 90 GLU A C 1
ATOM 683 O O . GLU A 1 90 ? 36.943 44.808 40.574 1.00 26.97 90 GLU A O 1
ATOM 689 N N . ARG A 1 91 ? 36.039 46.376 39.246 1.00 28.41 91 ARG A N 1
ATOM 690 C CA . ARG A 1 91 ? 34.708 46.248 39.822 1.00 27.53 91 ARG A CA 1
ATOM 691 C C . ARG A 1 91 ? 33.987 44.994 39.351 1.00 26.84 91 ARG A C 1
ATOM 692 O O . ARG A 1 91 ? 33.293 44.350 40.134 1.00 26.18 91 ARG A O 1
ATOM 700 N N . MET A 1 92 ? 34.139 44.640 38.078 1.00 27.08 92 MET A N 1
ATOM 701 C CA . MET A 1 92 ? 33.473 43.442 37.584 1.00 29.96 92 MET A CA 1
ATOM 702 C C . MET A 1 92 ? 34.129 42.257 38.273 1.00 28.25 92 MET A C 1
ATOM 703 O O . MET A 1 92 ? 33.468 41.275 38.609 1.00 24.70 92 MET A O 1
ATOM 708 N N . TRP A 1 93 ? 35.433 42.368 38.503 1.00 26.33 93 TRP A N 1
ATOM 709 C CA . TRP A 1 93 ? 36.170 41.302 39.161 1.00 27.25 93 TRP A CA 1
ATOM 710 C C . TRP A 1 93 ? 35.583 41.010 40.535 1.00 28.47 93 TRP A C 1
ATOM 711 O O . TRP A 1 93 ? 35.519 39.856 40.953 1.00 29.31 93 TRP A O 1
ATOM 722 N N . VAL A 1 94 ? 35.143 42.055 41.232 1.00 26.09 94 VAL A N 1
ATOM 723 C CA . VAL A 1 94 ? 34.569 41.880 42.558 1.00 24.87 94 VAL A CA 1
ATOM 724 C C . VAL A 1 94 ? 33.257 41.115 42.492 1.00 24.79 94 VAL A C 1
ATOM 725 O O . VAL A 1 94 ? 32.940 40.346 43.395 1.00 24.76 94 VAL A O 1
ATOM 729 N N . THR A 1 95 ? 32.499 41.318 41.422 1.00 23.97 95 THR A N 1
ATOM 730 C CA . THR A 1 95 ? 31.226 40.627 41.281 1.00 27.44 95 THR A CA 1
ATOM 731 C C . THR A 1 95 ? 31.428 39.117 41.200 1.00 29.09 95 THR A C 1
ATOM 732 O O . THR A 1 95 ? 30.456 38.358 41.159 1.00 30.29 95 THR A O 1
ATOM 736 N N . ALA A 1 96 ? 32.682 38.673 41.188 1.00 28.50 96 ALA A N 1
ATOM 737 C CA . ALA A 1 96 ? 32.947 37.240 41.111 1.00 32.50 96 ALA A CA 1
ATOM 738 C C . ALA A 1 96 ? 33.082 36.634 42.492 1.00 33.24 96 ALA A C 1
ATOM 739 O O . ALA A 1 96 ? 33.072 35.413 42.633 1.00 34.68 96 ALA A O 1
ATOM 741 N N . ARG A 1 97 ? 33.215 37.479 43.511 1.00 33.47 97 ARG A N 1
ATOM 742 C CA . ARG A 1 97 ? 33.340 36.977 44.870 1.00 34.99 97 ARG A CA 1
ATOM 743 C C . ARG A 1 97 ? 32.107 36.147 45.191 1.00 37.42 97 ARG A C 1
ATOM 744 O O . ARG A 1 97 ? 31.050 36.318 44.574 1.00 37.65 97 ARG A O 1
ATOM 752 N N . ASP A 1 98 ? 32.241 35.240 46.149 1.00 36.84 98 ASP A N 1
ATOM 753 C CA . ASP A 1 98 ? 31.134 34.376 46.508 1.00 36.21 98 ASP A CA 1
ATOM 754 C C . ASP A 1 98 ? 30.150 35.027 47.471 1.00 39.05 98 ASP A C 1
ATOM 755 O O . ASP A 1 98 ? 30.055 34.648 48.640 1.00 39.96 98 ASP A O 1
ATOM 760 N N . ILE A 1 99 ? 29.415 36.008 46.957 1.00 39.24 99 ILE A N 1
ATOM 761 C CA . ILE A 1 99 ? 28.418 36.733 47.732 1.00 41.99 99 ILE A CA 1
ATOM 762 C C . ILE A 1 99 ? 27.194 35.858 48.002 1.00 42.16 99 ILE A C 1
ATOM 763 O O . ILE A 1 99 ? 26.742 35.120 47.126 1.00 40.73 99 ILE A O 1
ATOM 768 N N . PRO A 1 100 ? 26.641 35.935 49.226 1.00 43.07 100 PRO A N 1
ATOM 769 C CA . PRO A 1 100 ? 25.465 35.152 49.622 1.00 42.29 100 PRO A CA 1
ATOM 770 C C . PRO A 1 100 ? 24.327 35.258 48.615 1.00 42.14 100 PRO A C 1
ATOM 771 O O . PRO A 1 100 ? 24.138 36.300 47.983 1.00 42.06 100 PRO A O 1
ATOM 775 N N . ALA A 1 101 ? 23.573 34.175 48.466 1.00 40.10 1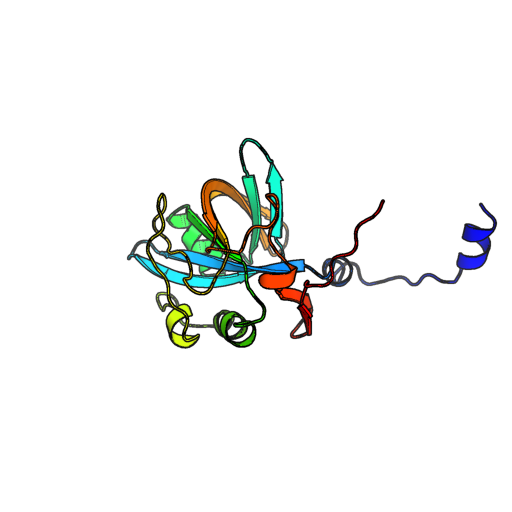01 ALA A N 1
ATOM 776 C CA . ALA A 1 101 ? 22.446 34.161 47.545 1.00 40.00 101 ALA A CA 1
ATOM 777 C C . ALA A 1 101 ? 21.480 35.271 47.947 1.00 40.19 101 ALA A C 1
ATOM 778 O O . ALA A 1 101 ? 21.368 35.605 49.128 1.00 41.57 101 ALA A O 1
ATOM 780 N N . GLY A 1 102 ? 20.793 35.851 46.968 1.00 38.33 102 GLY A N 1
ATOM 781 C CA . GLY A 1 102 ? 19.846 36.908 47.270 1.00 38.04 102 GLY A CA 1
ATOM 782 C C . GLY A 1 102 ? 20.475 38.282 47.392 1.00 38.49 102 GLY A C 1
ATOM 783 O O . GLY A 1 102 ? 19.776 39.292 47.302 1.00 39.09 102 GLY A O 1
ATOM 784 N N . GLU A 1 103 ? 21.790 38.325 47.599 1.00 39.80 103 GLU A N 1
ATOM 785 C CA . GLU A 1 103 ? 22.514 39.588 47.723 1.00 40.36 103 GLU A CA 1
ATOM 786 C C . GLU A 1 103 ? 22.988 40.063 46.351 1.00 40.01 103 GLU A C 1
ATOM 787 O O . GLU A 1 103 ? 23.438 39.267 45.522 1.00 37.62 103 GLU A O 1
ATOM 793 N N . ASN A 1 104 ? 22.886 41.367 46.122 1.00 35.96 104 ASN A N 1
ATOM 794 C CA . ASN A 1 104 ? 23.282 41.962 44.857 1.00 32.18 104 ASN A CA 1
ATOM 795 C C . ASN A 1 104 ? 24.768 42.320 44.868 1.00 31.94 104 ASN A C 1
ATOM 796 O O . ASN A 1 104 ? 25.178 43.266 45.541 1.00 32.12 104 ASN A O 1
ATOM 801 N N . GLU A 1 105 ? 25.576 41.569 44.122 1.00 31.85 105 GLU A N 1
ATOM 802 C CA . GLU A 1 105 ? 27.013 41.837 44.082 1.00 30.85 105 GLU A CA 1
ATOM 803 C C . GLU A 1 105 ? 27.348 43.150 43.380 1.00 28.45 105 GLU A C 1
ATOM 804 O O . GLU A 1 105 ? 28.463 43.654 43.491 1.00 25.65 105 GLU A O 1
ATOM 810 N N . LEU A 1 106 ? 26.386 43.708 42.657 1.00 26.42 106 LEU A N 1
ATOM 811 C CA . LEU A 1 106 ? 26.616 44.979 41.985 1.00 27.60 106 LEU A CA 1
ATOM 812 C C . LEU A 1 106 ? 26.846 46.035 43.065 1.00 29.62 106 LEU A C 1
ATOM 813 O O . LEU A 1 106 ? 27.651 46.949 42.891 1.00 30.59 106 LEU A O 1
ATOM 818 N N . GLU A 1 107 ? 26.145 45.891 44.188 1.00 31.16 107 GLU A N 1
ATOM 819 C CA . GLU A 1 107 ? 26.284 46.825 45.299 1.00 33.34 107 GLU A CA 1
ATOM 820 C C . GLU A 1 107 ? 27.702 46.780 45.848 1.00 33.84 107 GLU A C 1
ATOM 821 O O . GLU A 1 107 ? 28.351 47.815 45.997 1.00 33.61 107 GLU A O 1
ATOM 827 N N . ALA A 1 108 ? 28.182 45.574 46.145 1.00 34.30 108 ALA A N 1
ATOM 828 C CA . ALA A 1 108 ? 29.531 45.401 46.681 1.00 34.26 108 ALA A CA 1
ATOM 829 C C . ALA A 1 108 ? 30.597 45.829 45.682 1.00 33.16 108 ALA A C 1
ATOM 830 O O . ALA A 1 108 ? 31.725 46.132 46.063 1.00 33.92 108 ALA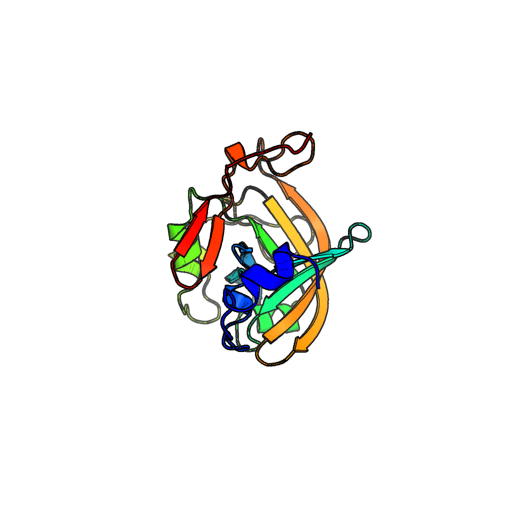 A O 1
ATOM 832 N N . ALA A 1 109 ? 30.240 45.851 44.403 1.00 30.79 109 ALA A N 1
ATOM 833 C CA . ALA A 1 109 ? 31.186 46.238 43.365 1.00 28.07 109 ALA A CA 1
ATOM 834 C C . ALA A 1 109 ? 31.165 47.743 43.135 1.00 27.72 109 ALA A C 1
ATOM 835 O O . ALA A 1 109 ? 32.030 48.291 42.450 1.00 26.66 109 ALA A O 1
ATOM 837 N N . GLY A 1 110 ? 30.175 48.410 43.713 1.00 26.73 110 GLY A N 1
ATOM 838 C CA . GLY A 1 110 ? 30.077 49.843 43.530 1.00 26.90 110 GLY A CA 1
ATOM 839 C C . GLY A 1 110 ? 29.584 50.142 42.129 1.00 28.86 110 GLY A C 1
ATOM 840 O O . GLY A 1 110 ? 29.923 51.170 41.543 1.00 30.39 110 GLY A O 1
ATOM 841 N N . LEU A 1 111 ? 28.797 49.222 41.579 1.00 25.86 111 LEU A N 1
ATOM 842 C CA . LEU A 1 111 ? 28.239 49.398 40.247 1.00 25.03 111 LEU A CA 1
ATOM 843 C C . LEU A 1 111 ? 26.764 49.740 40.386 1.00 25.22 111 LEU A C 1
ATOM 844 O O . LEU A 1 111 ? 26.146 49.476 41.418 1.00 25.00 111 LEU A O 1
ATOM 849 N N . ALA A 1 112 ? 26.204 50.337 39.346 1.00 25.24 112 ALA A N 1
ATOM 850 C CA . ALA A 1 112 ? 24.804 50.719 39.365 1.00 24.08 112 ALA A CA 1
ATOM 851 C C . ALA A 1 112 ? 24.048 49.964 38.288 1.00 24.74 112 ALA A C 1
ATOM 852 O O . ALA A 1 112 ? 24.631 49.512 37.297 1.00 25.18 112 ALA A O 1
ATOM 854 N N . TRP A 1 113 ? 22.744 49.838 38.487 1.00 24.83 113 TRP A N 1
ATOM 855 C CA . TRP A 1 113 ? 21.890 49.136 37.548 1.00 25.39 113 TRP A CA 1
ATOM 856 C C . TRP A 1 113 ? 20.597 49.902 37.342 1.00 26.34 113 TRP 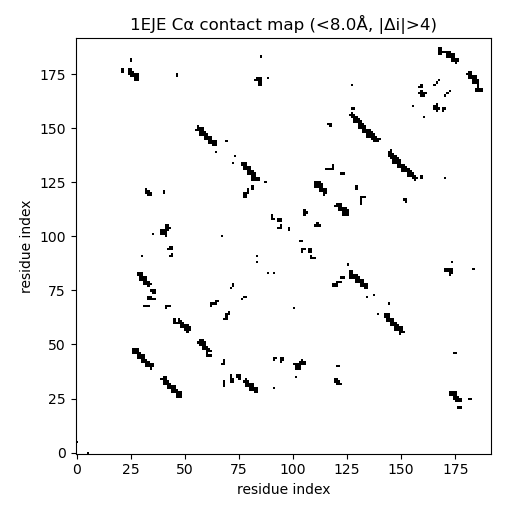A C 1
ATOM 857 O O . TRP A 1 113 ? 20.150 50.643 38.211 1.00 29.01 113 TRP A O 1
ATOM 868 N N . THR A 1 114 ? 20.000 49.723 36.179 1.00 27.43 114 THR A N 1
ATOM 869 C CA . THR A 1 114 ? 18.746 50.376 35.870 1.00 30.88 114 THR A CA 1
ATOM 870 C C . THR A 1 114 ? 17.864 49.321 35.224 1.00 32.67 114 THR A C 1
ATOM 871 O O . THR A 1 114 ? 18.353 48.276 34.794 1.00 31.43 114 THR A O 1
ATOM 875 N N . SER A 1 115 ? 16.566 49.582 35.170 1.00 31.08 115 SER A N 1
ATOM 876 C CA . SER A 1 115 ? 15.629 48.625 34.599 1.00 31.88 115 SER A CA 1
ATOM 877 C C . SER A 1 115 ? 15.898 48.328 33.129 1.00 31.86 115 SER A C 1
ATOM 878 O O . SER A 1 115 ? 16.403 49.177 32.395 1.00 31.94 115 SER A O 1
ATOM 881 N N . SER A 1 116 ? 15.553 47.114 32.715 1.00 28.62 116 SER A N 1
ATOM 882 C CA . SER A 1 116 ? 15.703 46.703 31.329 1.00 32.21 116 SER A CA 1
ATOM 883 C C . SER A 1 116 ? 14.378 47.036 30.653 1.00 34.39 116 SER A C 1
ATOM 884 O O . SER A 1 116 ? 13.387 47.319 31.326 1.00 35.96 116 SER A O 1
ATOM 887 N N . ARG A 1 117 ? 14.353 47.004 29.329 1.00 35.74 117 ARG A N 1
ATOM 888 C CA . ARG A 1 117 ? 13.133 47.320 28.605 1.00 38.29 117 ARG A CA 1
ATOM 889 C C . ARG A 1 117 ? 12.150 46.162 28.485 1.00 37.52 117 ARG A C 1
ATOM 890 O O . ARG A 1 117 ? 10.940 46.366 28.559 1.00 36.52 117 ARG A O 1
ATOM 898 N N . ARG A 1 118 ? 12.662 44.949 28.309 1.00 35.88 118 ARG A N 1
ATOM 899 C CA . ARG A 1 118 ? 11.799 43.789 28.135 1.00 35.81 118 ARG A CA 1
ATOM 900 C C . ARG A 1 118 ? 11.859 42.702 29.208 1.00 35.21 118 ARG A C 1
ATOM 901 O O . ARG A 1 118 ? 10.943 41.888 29.313 1.00 35.32 118 ARG A O 1
ATOM 909 N N . VAL A 1 119 ? 12.921 42.670 30.002 1.00 33.37 119 VAL A N 1
ATOM 910 C CA . VAL A 1 119 ? 13.037 41.627 31.016 1.00 29.10 119 VAL A CA 1
ATOM 911 C C . VAL A 1 119 ? 13.140 42.161 32.439 1.00 27.20 119 VAL A C 1
ATOM 912 O O . VAL A 1 119 ? 13.318 43.357 32.649 1.00 28.51 119 VAL A O 1
ATOM 916 N N . LYS A 1 120 ? 13.036 41.257 33.407 1.00 27.95 120 LYS A N 1
ATOM 917 C CA . LYS A 1 120 ? 13.105 41.612 34.821 1.00 28.23 120 LYS A CA 1
ATOM 918 C C . LYS A 1 120 ? 14.510 42.002 35.282 1.00 26.64 120 LYS A C 1
ATOM 919 O O . LYS A 1 120 ? 14.698 43.079 35.840 1.00 28.00 120 LYS A O 1
ATOM 925 N N . PRO A 1 121 ? 15.515 41.126 35.073 1.00 25.75 121 PRO A N 1
ATOM 926 C CA . PRO A 1 121 ? 16.862 41.506 35.518 1.00 22.36 121 PRO A CA 1
ATOM 927 C C . PRO A 1 121 ? 17.296 42.847 34.928 1.00 23.45 121 PRO A C 1
ATOM 928 O O . PRO A 1 121 ? 16.900 43.208 33.819 1.00 24.36 121 PRO A O 1
ATOM 932 N N . PRO A 1 122 ? 18.121 43.604 35.670 1.00 22.90 122 PRO A N 1
ATOM 933 C CA . PRO A 1 122 ? 18.614 44.920 35.251 1.00 22.87 122 PRO A CA 1
ATOM 934 C C . PRO A 1 122 ? 19.813 44.974 34.318 1.00 25.69 122 PRO A C 1
ATOM 935 O O . PRO A 1 122 ? 20.524 43.988 34.114 1.00 28.44 122 PRO A O 1
ATOM 939 N N . ARG A 1 123 ? 20.026 46.163 33.768 1.00 24.01 123 ARG A N 1
ATOM 940 C CA . ARG A 1 123 ? 21.149 46.436 32.895 1.00 25.94 123 ARG A CA 1
ATOM 941 C C . ARG A 1 123 ? 22.132 47.209 33.769 1.00 28.79 123 ARG A C 1
ATOM 942 O O . ARG A 1 123 ? 21.722 48.076 34.543 1.00 27.67 123 ARG A O 1
ATOM 950 N N . ILE A 1 124 ? 23.421 46.899 33.665 1.00 26.91 124 ILE A N 1
ATOM 951 C CA . ILE A 1 124 ? 24.404 47.600 34.476 1.00 23.28 124 ILE A CA 1
ATOM 952 C C . ILE A 1 124 ? 24.724 48.941 33.833 1.00 26.22 124 ILE A C 1
ATOM 953 O O . ILE A 1 124 ? 25.124 49.014 32.668 1.00 24.09 124 ILE A O 1
ATOM 958 N N . VAL A 1 125 ? 24.518 50.001 34.606 1.00 21.74 125 VAL A N 1
ATOM 959 C CA . VAL A 1 125 ? 24.740 51.366 34.147 1.00 22.47 125 VAL A CA 1
ATOM 960 C C . VAL A 1 125 ? 26.110 51.614 33.534 1.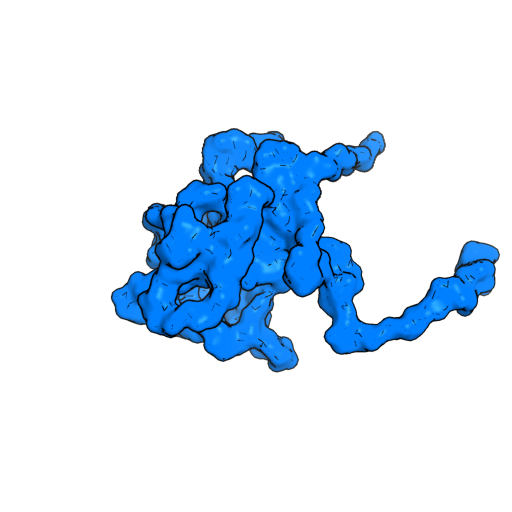00 23.00 125 VAL A C 1
ATOM 961 O O . VAL A 1 125 ? 26.218 52.232 32.476 1.00 24.74 125 VAL A O 1
ATOM 965 N N . GLU A 1 126 ? 27.154 51.135 34.195 1.00 23.10 126 GLU A N 1
ATOM 966 C CA . GLU A 1 126 ? 28.511 51.326 33.709 1.00 24.27 126 GLU A CA 1
ATOM 967 C C . GLU A 1 126 ? 28.794 50.554 32.421 1.00 27.33 126 GLU A C 1
ATOM 968 O O . GLU A 1 126 ? 29.782 50.832 31.738 1.00 28.59 126 GLU A O 1
ATOM 974 N N . ALA A 1 127 ? 27.942 49.585 32.091 1.00 22.60 127 ALA A N 1
ATOM 975 C CA . ALA A 1 127 ? 28.129 48.791 30.877 1.00 23.72 127 ALA A CA 1
ATOM 976 C C . ALA A 1 127 ? 27.629 49.547 29.640 1.00 24.55 127 ALA A C 1
ATOM 977 O O . ALA A 1 127 ? 26.496 50.031 29.606 1.00 25.70 127 ALA A O 1
ATOM 979 N N . PRO A 1 128 ? 28.475 49.647 28.601 1.00 25.92 128 PRO A N 1
ATOM 980 C CA . PRO A 1 128 ? 28.176 50.336 27.341 1.00 25.87 128 PRO A CA 1
ATOM 981 C C . PRO A 1 128 ? 27.250 49.574 26.401 1.00 25.50 128 PRO A C 1
ATOM 982 O O . PRO A 1 128 ? 26.735 50.140 25.437 1.00 24.31 128 PRO A O 1
ATOM 986 N N . GLY A 1 129 ? 27.051 48.290 26.678 1.00 23.78 129 GLY A N 1
ATOM 987 C CA . GLY A 1 129 ? 26.192 47.476 25.838 1.00 22.50 129 GLY A CA 1
ATOM 988 C C . GLY A 1 129 ? 25.454 46.434 26.648 1.00 23.02 129 GLY A C 1
ATOM 989 O O . GLY A 1 129 ? 26.022 45.835 27.565 1.00 23.04 129 GLY A O 1
ATOM 990 N N . HIS A 1 130 ? 24.183 46.217 26.325 1.00 21.41 130 HIS A N 1
ATOM 991 C CA . HIS A 1 130 ? 23.396 45.234 27.055 1.00 25.49 130 HIS A CA 1
ATOM 992 C C . HIS A 1 130 ? 22.566 44.389 26.121 1.00 26.03 130 HIS A C 1
ATOM 993 O O . HIS A 1 130 ? 21.995 44.896 25.154 1.00 24.62 130 HIS A O 1
ATOM 1000 N N . LEU A 1 131 ? 22.492 43.100 26.432 1.00 23.73 131 LEU A N 1
ATOM 1001 C CA . LEU A 1 131 ? 21.709 42.163 25.648 1.00 25.46 131 LEU A CA 1
ATOM 1002 C C . LEU A 1 131 ? 20.659 41.529 26.558 1.00 24.22 131 LEU A C 1
ATOM 1003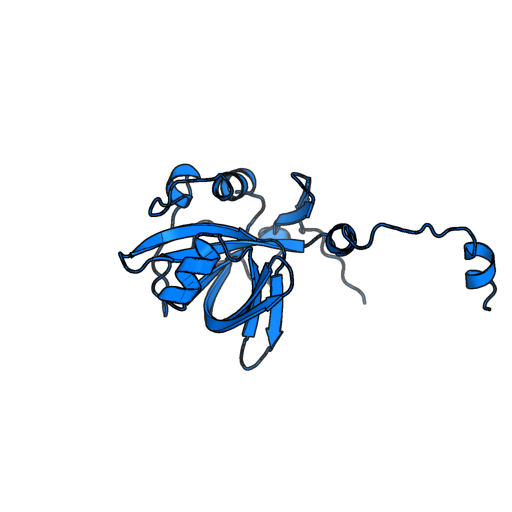 O O . LEU A 1 131 ? 20.984 40.656 27.361 1.00 28.52 131 LEU A O 1
ATOM 1008 N N . GLU A 1 132 ? 19.412 41.985 26.447 1.00 21.04 132 GLU A N 1
ATOM 1009 C CA . GLU A 1 132 ? 18.321 41.447 27.253 1.00 20.04 132 GLU A CA 1
ATOM 1010 C C . GLU A 1 132 ? 17.872 40.135 26.630 1.00 22.68 132 GLU A C 1
ATOM 1011 O O . GLU A 1 132 ? 17.382 40.106 25.502 1.00 22.31 132 GLU A O 1
ATOM 1017 N N . CYS A 1 133 ? 18.025 39.047 27.375 1.00 23.45 133 CYS A N 1
ATOM 1018 C CA . CYS A 1 133 ? 17.689 37.739 26.847 1.00 25.43 133 CYS A CA 1
ATOM 1019 C C . CYS A 1 133 ? 16.629 36.948 27.587 1.00 27.29 133 CYS A C 1
ATOM 1020 O O . CYS A 1 133 ? 16.438 37.096 28.799 1.00 26.10 133 CYS A O 1
ATOM 1023 N N . GLU A 1 134 ? 15.955 36.094 26.824 1.00 26.77 134 GLU A N 1
ATOM 1024 C CA . GLU A 1 134 ? 14.939 35.198 27.348 1.00 28.88 134 GLU A CA 1
ATOM 1025 C C . GLU A 1 134 ? 15.465 33.790 27.152 1.00 27.20 134 GLU A C 1
ATOM 1026 O O . GLU A 1 134 ? 15.868 33.417 26.051 1.00 25.72 134 GLU A O 1
ATOM 1032 N N . LEU A 1 135 ? 15.467 33.009 28.223 1.00 23.65 135 LEU A N 1
ATOM 1033 C CA . LEU A 1 135 ? 15.957 31.653 28.140 1.00 23.64 135 LEU A CA 1
ATOM 1034 C C . LEU A 1 135 ? 15.403 30.927 26.929 1.00 27.07 135 LEU A C 1
ATOM 1035 O O . LEU A 1 135 ? 14.236 31.090 26.563 1.00 26.46 135 LEU A O 1
ATOM 1040 N N . LEU A 1 136 ? 16.262 30.132 26.307 1.00 30.19 136 LEU A N 1
ATOM 1041 C CA . LEU A 1 136 ? 15.876 29.310 25.173 1.00 29.29 136 LEU A CA 1
ATOM 1042 C C . LEU A 1 136 ? 16.023 27.878 25.691 1.00 29.45 136 LEU A C 1
ATOM 1043 O O . LEU A 1 136 ? 15.033 27.183 25.910 1.00 27.33 136 LEU A O 1
ATOM 1048 N N . ARG A 1 137 ? 17.262 27.457 25.925 1.00 30.34 137 ARG A N 1
ATOM 1049 C CA . ARG A 1 137 ? 17.523 26.109 26.418 1.00 34.04 137 ARG A CA 1
ATOM 1050 C C . ARG A 1 137 ? 18.753 26.070 27.320 1.00 37.20 137 ARG A C 1
ATOM 1051 O O . ARG A 1 137 ? 19.704 26.819 27.106 1.00 39.29 137 ARG A O 1
ATOM 1059 N N . MET A 1 138 ? 18.725 25.204 28.331 1.00 40.83 138 MET A N 1
ATOM 1060 C CA . MET A 1 138 ? 19.843 25.064 29.267 1.00 43.92 138 MET A CA 1
ATOM 1061 C C . MET A 1 138 ? 20.473 23.686 29.191 1.00 44.45 138 MET A C 1
ATOM 1062 O O . MET A 1 138 ? 20.441 22.928 30.157 1.00 48.42 138 MET A O 1
ATOM 1067 N N . PHE A 1 139 ? 21.060 23.372 28.046 1.00 43.65 139 PHE A N 1
ATOM 1068 C CA . PHE A 1 139 ? 21.701 22.083 27.841 1.00 40.11 139 PHE A CA 1
ATOM 1069 C C . PHE A 1 139 ? 22.894 21.858 28.779 1.00 37.30 139 PHE A C 1
ATOM 1070 O O . PHE A 1 139 ? 23.813 22.674 28.835 1.00 37.34 139 PHE A O 1
ATOM 1078 N N . GLU A 1 140 ? 22.882 20.750 29.515 1.00 34.62 140 GLU A N 1
ATOM 1079 C CA . GLU A 1 140 ? 23.983 20.429 30.423 1.00 35.44 140 GLU A CA 1
ATOM 1080 C C . GLU A 1 140 ? 25.121 19.787 29.630 1.00 33.40 140 GLU A C 1
ATOM 1081 O O . GLU A 1 140 ? 24.901 18.828 28.900 1.00 33.27 140 GLU A O 1
ATOM 1087 N N . VAL A 1 141 ? 26.336 20.311 29.781 1.00 31.96 141 VAL A N 1
ATOM 1088 C CA . VAL A 1 141 ? 27.490 19.794 29.046 1.00 28.48 141 VAL A CA 1
ATOM 1089 C C . VAL A 1 141 ? 28.728 19.651 29.916 1.00 28.84 141 VAL A C 1
ATOM 1090 O O . VAL A 1 141 ? 29.453 20.619 30.128 1.00 29.04 141 VAL A O 1
ATOM 1094 N N . GLY A 1 142 ? 28.993 18.446 30.402 1.00 25.94 142 GLY A N 1
ATOM 1095 C CA . GLY A 1 142 ? 30.159 18.257 31.245 1.00 28.82 142 GLY A CA 1
ATOM 1096 C C . GLY A 1 142 ? 29.978 18.969 32.573 1.00 27.77 142 GLY A C 1
ATOM 1097 O O . GLY A 1 142 ? 28.980 18.759 33.252 1.00 23.70 142 GLY A O 1
ATOM 1098 N N . ASP A 1 143 ? 30.931 19.817 32.945 1.00 27.33 143 ASP A N 1
ATOM 1099 C CA . ASP A 1 143 ? 30.829 20.536 34.206 1.00 26.77 143 ASP A CA 1
ATOM 1100 C C . ASP A 1 143 ? 30.193 21.923 34.072 1.00 27.53 143 ASP A C 1
ATOM 1101 O O . ASP A 1 143 ? 30.285 22.742 34.985 1.00 28.77 143 ASP A O 1
ATOM 1106 N N . HIS A 1 144 ? 29.547 22.184 32.936 1.00 24.55 144 HIS A N 1
ATOM 1107 C CA . HIS A 1 144 ? 28.875 23.461 32.711 1.00 21.87 144 HIS A CA 1
ATOM 1108 C C . HIS A 1 144 ? 27.509 23.247 32.078 1.00 23.32 144 HIS A C 1
ATOM 1109 O O . HIS A 1 144 ? 27.197 22.155 31.614 1.00 24.87 144 HIS A O 1
ATOM 1116 N N . ASN A 1 145 ? 26.707 24.307 32.069 1.00 23.01 145 ASN A N 1
ATOM 1117 C CA . ASN A 1 145 ? 25.382 24.310 31.467 1.00 22.46 145 ASN A CA 1
ATOM 1118 C C . ASN A 1 145 ? 25.488 25.263 30.290 1.00 23.04 145 ASN A C 1
ATOM 1119 O O . ASN A 1 145 ? 25.822 26.428 30.471 1.00 26.01 145 ASN A O 1
ATOM 1124 N N . LEU A 1 146 ? 25.215 24.782 29.087 1.00 22.77 146 LEU A N 1
ATOM 1125 C CA . LEU A 1 146 ? 25.280 25.648 27.924 1.00 23.58 146 LEU A CA 1
ATOM 1126 C C . LEU A 1 146 ? 23.936 26.351 27.897 1.00 24.64 146 LEU A C 1
ATOM 1127 O O . LEU A 1 146 ? 22.902 25.728 27.665 1.00 27.64 146 LEU A O 1
ATOM 1132 N N . ILE A 1 147 ? 23.954 27.650 28.154 1.00 21.42 147 ILE A N 1
ATOM 1133 C CA . ILE A 1 147 ? 22.738 28.434 28.185 1.00 19.68 147 ILE A CA 1
ATOM 1134 C C . ILE A 1 147 ? 22.617 29.321 26.962 1.00 21.28 147 ILE A C 1
ATOM 1135 O O . ILE A 1 147 ? 23.495 30.142 26.697 1.00 27.66 147 ILE A O 1
ATOM 1140 N N . THR A 1 148 ? 21.536 29.153 26.209 1.00 19.89 148 THR A N 1
ATOM 1141 C CA . THR A 1 148 ? 21.305 29.982 25.032 1.00 22.55 148 THR A CA 1
ATOM 1142 C C . THR A 1 148 ? 20.101 30.838 25.338 1.00 21.14 148 THR A C 1
ATOM 1143 O O . THR A 1 148 ? 19.253 30.461 26.142 1.00 21.79 148 THR A O 1
ATOM 1147 N N . GLY A 1 149 ? 20.022 31.998 24.704 1.00 23.13 149 GLY A N 1
ATOM 1148 C CA . GLY A 1 149 ? 18.892 32.862 24.954 1.00 19.48 149 GLY A CA 1
ATOM 1149 C C . GLY A 1 149 ? 18.555 33.738 23.773 1.00 23.20 149 GLY A C 1
ATOM 1150 O O . GLY A 1 149 ? 19.423 34.120 22.989 1.00 20.02 149 GLY A O 1
ATOM 1151 N N . SER A 1 150 ? 17.273 34.049 23.643 1.00 23.49 150 SER A N 1
ATOM 1152 C CA . SER A 1 150 ? 16.807 34.895 22.570 1.00 22.57 150 SER A CA 1
ATOM 1153 C C . SER A 1 150 ? 17.008 36.315 23.039 1.00 23.75 150 SER A C 1
ATOM 1154 O O . SER A 1 150 ? 16.649 36.663 24.168 1.00 26.12 150 SER A O 1
ATOM 1157 N N . VAL A 1 151 ? 17.603 37.136 22.188 1.00 22.89 151 VAL A N 1
ATOM 1158 C CA . VAL A 1 151 ? 17.818 38.522 22.547 1.00 23.54 151 VAL A CA 1
ATOM 1159 C C . VAL A 1 151 ? 16.543 39.245 22.153 1.00 27.62 151 VAL A C 1
ATOM 1160 O O . VAL A 1 151 ? 16.259 39.409 20.965 1.00 28.51 151 VAL A O 1
ATOM 1164 N N . VAL A 1 152 ? 15.767 39.654 23.154 1.00 29.35 152 VAL A N 1
ATOM 1165 C CA . VAL A 1 152 ? 14.513 40.355 22.911 1.00 27.11 152 VAL A CA 1
ATOM 1166 C C . VAL A 1 152 ? 14.731 41.851 22.875 1.00 28.06 152 VAL A C 1
ATOM 1167 O O . VAL A 1 152 ? 13.883 42.599 22.392 1.00 26.43 152 VAL A O 1
ATOM 1171 N N . SER A 1 153 ? 15.875 42.293 23.383 1.00 30.34 153 SER A N 1
ATOM 1172 C CA . SER A 1 153 ? 16.175 43.718 23.387 1.00 28.06 153 SER A CA 1
ATOM 1173 C C . SER A 1 153 ? 17.674 43.969 23.543 1.00 27.15 153 SER A C 1
ATOM 1174 O O . SER A 1 153 ? 18.382 43.210 24.210 1.00 25.71 153 SER A O 1
ATOM 1177 N N . ALA A 1 154 ? 18.150 45.032 22.907 1.00 23.29 154 ALA A N 1
ATOM 1178 C CA . ALA A 1 154 ? 19.554 45.405 22.975 1.00 26.18 154 ALA A CA 1
ATOM 1179 C C . ALA A 1 154 ? 19.631 46.909 23.144 1.00 27.37 154 ALA A C 1
ATOM 1180 O O . ALA A 1 154 ? 18.818 47.652 22.582 1.00 29.56 154 ALA A O 1
ATOM 1182 N N . SER A 1 155 ? 20.614 47.355 23.916 1.00 28.49 155 SER A N 1
ATOM 1183 C CA . SER A 1 155 ? 20.804 48.775 24.165 1.00 30.15 155 SER A CA 1
ATOM 1184 C C . SER A 1 155 ? 22.284 49.085 24.313 1.00 30.32 155 SER A C 1
ATOM 1185 O O . SER A 1 155 ? 23.062 48.244 24.764 1.00 29.24 155 SER A O 1
ATOM 1188 N N . VAL A 1 156 ? 22.671 50.294 23.928 1.00 30.53 156 VAL A N 1
ATOM 1189 C CA . VAL A 1 156 ? 24.062 50.697 24.027 1.00 32.22 156 VAL A CA 1
ATOM 1190 C C . VAL A 1 156 ? 24.160 52.090 24.614 1.00 36.14 156 VAL A C 1
ATOM 1191 O O . VAL A 1 156 ? 23.207 52.869 24.565 1.00 36.01 156 VAL A O 1
ATOM 1195 N N . ARG A 1 157 ? 25.323 52.393 25.174 1.00 38.66 157 ARG A N 1
ATOM 1196 C CA . ARG A 1 157 ? 25.577 53.691 25.772 1.00 40.46 157 ARG A CA 1
ATOM 1197 C C . ARG A 1 157 ? 25.922 54.647 24.638 1.00 39.92 157 ARG A C 1
ATOM 1198 O O . ARG A 1 157 ? 26.469 54.234 23.613 1.00 35.57 157 ARG A O 1
ATOM 1206 N N . SER A 1 158 ? 25.597 55.921 24.812 1.00 39.48 158 SER A N 1
ATOM 1207 C CA . SER A 1 158 ? 25.891 56.907 23.783 1.00 41.54 158 SER A CA 1
ATOM 1208 C C . SER A 1 158 ? 27.384 56.915 23.496 1.00 38.54 158 SER A C 1
ATOM 1209 O O . SER A 1 158 ? 28.190 57.078 24.405 1.00 41.03 158 SER A O 1
ATOM 1212 N N . GLY A 1 159 ? 27.742 56.718 22.229 1.00 38.87 159 GLY A N 1
ATOM 1213 C CA . GLY A 1 159 ? 29.138 56.711 21.833 1.00 35.05 159 GLY A CA 1
ATOM 1214 C C . GLY A 1 159 ? 29.809 55.350 21.858 1.00 35.32 159 GLY A C 1
ATOM 1215 O O . GLY A 1 159 ? 30.998 55.240 21.567 1.00 38.91 159 GLY A O 1
ATOM 1216 N N . ALA A 1 160 ? 29.063 54.305 22.193 1.00 34.97 160 ALA A N 1
ATOM 1217 C CA . ALA A 1 160 ? 29.648 52.969 22.259 1.00 33.55 160 ALA A CA 1
ATOM 1218 C C . ALA A 1 160 ? 29.619 52.240 20.923 1.00 32.47 160 ALA A C 1
ATOM 1219 O O . ALA A 1 160 ? 30.202 51.163 20.784 1.00 32.21 160 ALA A O 1
ATOM 1221 N N . VAL A 1 161 ? 28.947 52.830 19.940 1.00 31.70 161 VAL A N 1
ATOM 1222 C CA . VAL A 1 161 ? 28.849 52.227 18.618 1.00 32.83 161 VAL A CA 1
ATOM 1223 C C . VAL A 1 161 ? 29.530 53.051 17.528 1.00 34.48 161 VAL A C 1
ATOM 1224 O O . VAL A 1 161 ? 29.250 54.238 17.364 1.00 35.03 161 VAL A O 1
ATOM 1228 N N . LYS A 1 162 ? 30.413 52.405 16.778 1.00 34.59 162 LYS A N 1
ATOM 1229 C CA . LYS A 1 162 ? 31.135 53.060 15.695 1.00 38.74 162 LYS A CA 1
ATOM 1230 C C . LYS A 1 162 ? 30.913 52.284 14.399 1.00 39.78 162 LYS A C 1
ATOM 1231 O O . LYS A 1 162 ? 31.482 51.209 14.201 1.00 39.57 162 LYS A O 1
ATOM 1237 N N . GLU A 1 163 ? 30.073 52.839 13.529 1.00 41.42 163 GLU A N 1
ATOM 1238 C CA . GLU A 1 163 ? 29.737 52.226 12.248 1.00 43.46 163 GLU A CA 1
ATOM 1239 C C . GLU A 1 163 ? 29.004 50.903 12.407 1.00 42.17 163 GLU A C 1
ATOM 1240 O O . GLU A 1 163 ? 29.206 49.974 11.626 1.00 44.17 163 GLU A O 1
ATOM 1246 N N . GLY A 1 164 ? 28.150 50.827 13.422 1.00 40.33 164 GLY A N 1
ATOM 1247 C CA . GLY A 1 164 ? 27.380 49.622 13.662 1.00 37.72 164 GLY A CA 1
ATOM 1248 C C . GLY A 1 164 ? 28.082 48.585 14.513 1.00 38.44 164 GLY A C 1
ATOM 1249 O O . GLY A 1 164 ? 27.472 47.589 14.902 1.00 37.98 164 GLY A O 1
ATOM 1250 N N . LEU A 1 165 ? 29.360 48.817 14.810 1.00 35.80 165 LEU A N 1
ATOM 1251 C CA . LEU A 1 165 ? 30.147 47.884 15.613 1.00 32.60 165 LEU A CA 1
ATOM 1252 C C . LEU A 1 165 ? 30.454 48.471 16.985 1.00 33.88 165 LEU A C 1
ATOM 1253 O O . LEU A 1 165 ? 30.346 49.680 17.189 1.00 34.73 165 LEU A O 1
ATOM 1258 N N . LEU A 1 166 ? 30.835 47.616 17.928 1.00 32.30 166 LEU A N 1
ATOM 1259 C CA . LEU A 1 166 ? 31.172 48.086 19.263 1.00 32.91 166 LEU A CA 1
ATOM 1260 C C . LEU A 1 166 ? 32.434 48.920 19.130 1.00 32.24 166 LEU A C 1
ATOM 1261 O O . LEU A 1 166 ? 33.464 48.420 18.684 1.00 37.35 166 LEU A O 1
ATOM 1266 N N . ASP A 1 167 ? 32.350 50.194 19.496 1.00 32.18 167 ASP A N 1
ATOM 1267 C CA . ASP A 1 167 ? 33.505 51.083 19.401 1.00 33.12 167 ASP A CA 1
ATOM 1268 C C . ASP A 1 167 ? 34.569 50.655 20.406 1.00 29.00 167 ASP A C 1
ATOM 1269 O O . ASP A 1 167 ? 34.779 51.316 21.420 1.00 27.13 167 ASP A O 1
ATOM 1274 N N . VAL A 1 168 ? 35.236 49.543 20.118 1.00 27.91 168 VAL A N 1
ATOM 1275 C CA . VAL A 1 168 ? 36.267 49.021 21.001 1.00 29.89 168 VAL A CA 1
ATOM 1276 C C . VAL A 1 168 ? 37.284 50.078 21.417 1.00 31.18 168 VAL A C 1
ATOM 1277 O O . VAL A 1 168 ? 37.661 50.153 22.587 1.00 29.25 168 VAL A O 1
ATOM 1281 N N . GLU A 1 169 ? 37.724 50.903 20.472 1.00 31.15 169 GLU A N 1
ATOM 1282 C CA . GLU A 1 169 ? 38.706 51.932 20.801 1.00 32.37 169 GLU A CA 1
ATOM 1283 C C . GLU A 1 169 ? 38.238 52.795 21.966 1.00 30.51 169 GLU A C 1
ATOM 1284 O O . GLU A 1 169 ? 39.025 53.168 22.833 1.00 28.35 169 GLU A O 1
ATOM 1290 N N . SER A 1 170 ? 36.950 53.099 21.987 1.00 30.10 170 SER A N 1
ATOM 1291 C CA . SER A 1 170 ? 36.379 53.913 23.049 1.00 33.24 170 SER A CA 1
ATOM 1292 C C . SER A 1 170 ? 36.046 53.073 24.279 1.00 31.50 170 SER A C 1
ATOM 1293 O O . SER A 1 170 ? 36.463 53.378 25.394 1.00 33.97 170 SER A O 1
ATOM 1296 N N . VAL A 1 171 ? 35.287 52.010 24.054 1.00 30.60 171 VAL A N 1
ATOM 1297 C CA . VAL A 1 171 ? 34.851 51.111 25.110 1.00 28.44 171 VAL A CA 1
ATOM 1298 C C . VAL A 1 171 ? 35.965 50.304 25.770 1.00 27.54 171 VAL A C 1
ATOM 1299 O O . VAL A 1 171 ? 35.934 50.083 26.979 1.00 25.42 171 VAL A O 1
ATOM 1303 N N . LYS A 1 172 ? 36.938 49.861 24.976 1.00 26.80 172 LYS A N 1
ATOM 1304 C CA . LYS A 1 172 ? 38.047 49.058 25.490 1.00 25.92 172 LYS A CA 1
ATOM 1305 C C . LYS A 1 172 ? 37.501 47.860 26.270 1.00 25.50 172 LYS A C 1
ATOM 1306 O O . LYS A 1 172 ? 37.696 47.749 27.482 1.00 25.39 172 LYS A O 1
ATOM 1312 N N . PRO A 1 173 ? 36.818 46.936 25.574 1.00 25.44 173 PRO A N 1
ATOM 1313 C CA . PRO A 1 173 ? 36.233 45.743 26.201 1.00 21.38 173 PRO A CA 1
ATOM 1314 C C . PRO A 1 173 ? 37.268 44.894 26.913 1.00 20.01 173 PRO A C 1
ATOM 1315 O O . PRO A 1 173 ? 38.391 44.759 26.437 1.00 23.30 173 PRO A O 1
ATOM 1319 N N . VAL A 1 174 ? 36.883 44.320 28.048 1.00 18.74 174 VAL A N 1
ATOM 1320 C CA . VAL A 1 174 ? 37.774 43.458 28.814 1.00 18.74 174 VAL A CA 1
ATOM 1321 C C . VAL A 1 174 ? 37.676 42.028 28.282 1.00 23.02 174 VAL A C 1
ATOM 1322 O O . VAL A 1 174 ? 36.581 41.493 28.119 1.00 20.99 174 VAL A O 1
ATOM 1326 N N . LEU A 1 175 ? 38.823 41.415 28.011 1.00 23.32 175 LEU A N 1
ATOM 1327 C CA . LEU A 1 175 ? 38.867 40.048 27.500 1.00 24.04 175 LEU A CA 1
ATOM 1328 C C . LEU A 1 175 ? 39.612 39.211 28.530 1.00 24.42 175 LEU A C 1
ATOM 1329 O O . LEU A 1 175 ? 40.610 39.656 29.082 1.00 22.23 175 LEU A O 1
ATOM 1334 N N . HIS A 1 176 ? 39.119 38.005 28.794 1.00 24.57 176 HIS A N 1
ATOM 1335 C CA . HIS A 1 176 ? 39.740 37.126 29.773 1.00 21.88 176 HIS A CA 1
ATOM 1336 C C . HIS A 1 176 ? 40.736 36.190 29.110 1.00 23.76 176 HIS A C 1
ATOM 1337 O O . HIS A 1 176 ? 40.440 35.585 28.080 1.00 26.40 176 HIS A O 1
ATOM 1344 N N . VAL A 1 177 ? 41.925 36.087 29.692 1.00 24.90 177 VAL A N 1
ATOM 1345 C CA . VAL A 1 177 ? 42.952 35.195 29.171 1.00 23.71 177 VAL A CA 1
ATOM 1346 C C . VAL A 1 177 ? 42.854 33.934 30.019 1.00 25.72 177 VAL A C 1
ATOM 1347 O O . VAL A 1 177 ? 42.824 32.817 29.503 1.00 26.15 177 VAL A O 1
ATOM 1351 N N . GLY A 1 178 ? 42.776 34.140 31.329 1.00 28.16 178 GLY A N 1
ATOM 1352 C CA . GLY A 1 178 ? 42.675 33.042 32.273 1.00 27.01 178 GLY A CA 1
ATOM 1353 C C . GLY A 1 178 ? 43.091 33.555 33.635 1.00 28.09 178 GLY A C 1
ATOM 1354 O O . GLY A 1 178 ? 43.939 34.438 33.713 1.00 32.38 178 GLY A O 1
ATOM 1355 N N . GLY A 1 179 ? 42.511 33.015 34.704 1.00 26.07 179 GLY A N 1
ATOM 1356 C CA . GLY A 1 179 ? 42.863 33.474 36.034 1.00 26.97 179 GLY A CA 1
ATOM 1357 C C . GLY A 1 179 ? 42.581 34.962 36.184 1.00 29.25 179 GLY A C 1
ATOM 1358 O O . GLY A 1 179 ? 41.473 35.414 35.883 1.00 26.32 179 GLY A O 1
ATOM 1359 N N . ASN A 1 180 ? 43.576 35.725 36.636 1.00 28.77 180 ASN A N 1
ATOM 1360 C CA . ASN A 1 180 ? 43.414 37.166 36.809 1.00 32.51 180 ASN A CA 1
ATOM 1361 C C . ASN A 1 180 ? 44.135 37.956 35.720 1.00 32.69 180 ASN A C 1
ATOM 1362 O O . ASN A 1 180 ? 44.489 39.120 35.917 1.00 31.03 180 ASN A O 1
ATOM 1367 N N . LYS A 1 181 ? 44.364 37.319 34.577 1.00 31.66 181 LYS A N 1
ATOM 1368 C CA . LYS A 1 181 ? 45.027 37.987 33.465 1.00 32.80 181 LYS A CA 1
ATOM 1369 C C . LYS A 1 181 ? 43.981 38.350 32.426 1.00 30.38 181 LYS A C 1
ATOM 1370 O O . LYS A 1 181 ? 43.125 37.533 32.087 1.00 32.87 181 LYS A O 1
ATOM 1376 N N . PHE A 1 182 ? 44.043 39.578 31.927 1.00 26.41 182 PHE A N 1
ATOM 1377 C CA . PHE A 1 182 ? 43.090 40.023 30.927 1.00 25.14 182 PHE A CA 1
ATOM 1378 C C . PHE A 1 182 ? 43.769 40.749 29.792 1.00 27.25 182 PHE A C 1
ATOM 1379 O O . PHE A 1 182 ? 44.968 41.025 29.829 1.00 26.15 182 PHE A O 1
ATOM 1387 N N . VAL A 1 183 ? 42.976 41.060 28.780 1.00 26.10 183 VAL A N 1
ATOM 1388 C CA . VAL A 1 183 ? 43.450 41.780 27.620 1.00 28.13 183 VAL A CA 1
ATOM 1389 C C . VAL A 1 183 ? 42.426 42.867 27.350 1.00 30.81 183 VAL A C 1
ATOM 1390 O O . VAL A 1 183 ? 41.223 42.601 27.337 1.00 33.44 183 VAL A O 1
ATOM 1394 N N . VAL A 1 184 ? 42.897 44.096 27.177 1.00 28.86 184 VAL A N 1
ATOM 1395 C CA . VAL A 1 184 ? 42.002 45.203 26.882 1.00 31.56 184 VAL A CA 1
ATOM 1396 C C . VAL A 1 184 ? 41.962 45.256 25.362 1.00 32.77 184 VAL A C 1
ATOM 1397 O O . VAL A 1 184 ? 42.981 45.505 24.723 1.00 34.30 184 VAL A O 1
ATOM 1401 N N . GLY A 1 185 ? 40.788 45.007 24.792 1.00 30.57 185 GLY A N 1
ATOM 1402 C CA . GLY A 1 185 ? 40.653 44.982 23.348 1.00 35.62 185 GLY A CA 1
ATOM 1403 C C . GLY A 1 185 ? 40.425 46.294 22.629 1.00 37.97 185 GLY A C 1
ATOM 1404 O O . GLY A 1 185 ? 39.397 46.458 21.978 1.00 41.75 185 GLY A O 1
ATOM 1405 N N . ASP A 1 186 ? 41.384 47.212 22.721 1.00 37.58 186 ASP A N 1
ATOM 1406 C CA . ASP A 1 186 ? 41.274 48.514 22.064 1.00 42.41 186 ASP A CA 1
ATOM 1407 C C . ASP A 1 186 ? 42.302 48.669 20.941 1.00 44.88 186 ASP A C 1
ATOM 1408 O O . ASP A 1 186 ? 42.712 49.778 20.608 1.00 45.14 186 ASP A O 1
ATOM 1413 N N . HIS A 1 187 ? 42.702 47.544 20.356 1.00 48.84 187 HIS A N 1
ATOM 1414 C CA . HIS A 1 187 ? 43.682 47.523 19.274 1.00 52.37 187 HIS A CA 1
ATOM 1415 C C . HIS A 1 187 ? 43.057 47.175 17.936 1.00 52.43 187 HIS A C 1
ATOM 1416 O O . HIS A 1 187 ? 43.086 46.020 17.512 1.00 54.12 187 HIS A O 1
ATOM 1423 N N . VAL A 1 188 ? 42.509 48.179 17.262 1.00 51.34 188 VAL A N 1
ATOM 1424 C CA . VAL A 1 188 ? 41.871 47.956 15.978 1.00 47.02 188 VAL A CA 1
ATOM 1425 C C . VAL A 1 188 ? 42.871 47.788 14.848 1.00 48.23 188 VAL A C 1
ATOM 1426 O O . VAL A 1 188 ? 43.773 48.604 14.671 1.00 50.33 188 VAL A O 1
ATOM 1430 N N . ARG A 1 189 ? 42.698 46.717 14.083 1.00 47.15 189 ARG A N 1
ATOM 1431 C CA . ARG A 1 189 ? 43.570 46.425 12.955 1.00 45.36 189 ARG A CA 1
ATOM 1432 C C . ARG A 1 189 ? 42.674 45.924 11.827 1.00 44.58 189 ARG A C 1
ATOM 1433 O O . ARG A 1 189 ? 42.033 44.884 11.956 1.00 46.11 189 ARG A O 1
ATOM 1441 N N . HIS A 1 190 ? 42.603 46.677 10.735 1.00 43.04 190 HIS A N 1
ATOM 1442 C CA . HIS A 1 190 ? 41.780 46.270 9.606 1.00 40.33 190 HIS A CA 1
ATOM 1443 C C . HIS A 1 190 ? 42.587 45.405 8.665 1.00 38.62 190 HIS A C 1
ATOM 1444 O O . HIS A 1 190 ? 43.803 45.542 8.571 1.00 36.98 190 HIS A O 1
ATOM 1451 N N . VAL A 1 191 ? 41.908 44.499 7.977 1.00 36.99 191 VAL A N 1
ATOM 1452 C CA . VAL A 1 191 ? 42.580 43.642 7.022 1.00 36.45 191 VAL A CA 1
ATOM 1453 C C . VAL A 1 191 ? 42.356 44.283 5.657 1.00 40.77 191 VAL A C 1
ATOM 1454 O O . VAL A 1 191 ? 41.230 44.340 5.159 1.00 38.47 191 VAL A O 1
ATOM 1458 N N . GLU A 1 192 ? 43.459 45.293 4.711 1.00 47.36 192 GLU A N 1
ATOM 1459 C CA . GLU A 1 192 ? 42.398 45.270 3.707 1.00 51.06 192 GLU A CA 1
ATOM 1460 C C . GLU A 1 192 ? 42.817 44.884 2.304 1.00 53.14 192 GLU A C 1
ATOM 1461 O O . GLU A 1 192 ? 42.566 45.692 1.382 1.00 53.57 192 GLU A O 1
#

Organism: Methanothermobacter thermautotrophicus (strain ATCC 29096 / DSM 1053 / JCM 10044 / NBRC 100330 / Delta H) (NCBI:txid187420)

Nearest PDB structures (foldseek):
  1eje-assembly1_A-2  TM=1.005E+00  e=5.920E-41  Methanothermobacter thermautotrophicus
  3fge-assembly1_A-2  TM=8.871E-01  e=1.169E-15  Shewanella frigidimarina NCIMB 400
  2d5m-assembly1_A-2  TM=8.947E-01  e=7.756E-13  Nitratidesulfovibrio vulgaris str. 'Miyazaki F'
  3e4v-assembly1_B  TM=8.120E-01  e=5.676E-12  Methylobacillus flagellatus KT
  8ct0-assembly2_B  TM=8.462E-01  e=1.288E-11  Kitasatospora aureofaciens

Solvent-accessible surface area: 11732 Å² total; per-residue (Å²): 90,71,150,66,57,107,136,78,87,180,92,170,160,147,98,71,124,134,16,56,69,147,117,137,39,64,28,69,6,4,0,0,0,0,7,30,134,141,44,56,30,7,0,19,31,15,15,67,30,106,108,81,38,164,127,95,60,20,15,2,3,21,1,17,58,86,79,52,1,1,145,15,0,113,47,31,94,33,0,0,4,0,36,0,7,22,123,13,37,134,112,3,116,33,2,60,133,144,26,93,73,32,94,16,6,0,113,54,2,48,9,41,88,62,84,16,194,130,13,162,0,6,43,0,54,48,0,6,5,18,50,0,0,64,48,103,163,47,115,122,73,75,114,52,15,63,0,22,0,35,24,40,10,71,27,86,122,116,58,4,69,103,160,70,124,62,22,45,79,74,11,78,14,1,33,34,50,24,58,105,142,46,59,63,18,39,168,65,206,127,131,213

Secondary structure (DSSP, 8-state):
--HHHHHHTTT-----GGGGGGTS--EE-EEEEEE-TT--EEEEEE-SEEEEETTTTEEEEEE-TTSHHHHHHHHH-EEEEEE-BGGGHHHHHHTTS-PPTT--HHHHHT--EE--SSSSSPEETT-SEEEEEEEEEEEEETTEEEEEEEEEEEEE-TT-EETTEE-HHHH-BEEEEETTEEEE--------

Radius of gyration: 18.16 Å; Cα contacts (8 Å, |Δi|>4): 410; chains: 1; bounding box: 49×40×47 Å

B-factor: mean 31.31, std 10.05, range [8.99, 66.64]

Foldseek 3Di:
DPPVCVVCVPVDDDDDPVCVVLVVDFFFKWWKWAAAPVLQIAIAIFRQWAWDDDVQTKIKGKAQCPDLRNVRCVHFQWMKTFFAFPVLLVLNVQSHPPDDRSHYSCVVSVWDWDPDDPGRTTYTPVGFKMFIWGWDDFPDDDRITITMTGRPDMGGHVPLDDPNHGQLLVRQTWTHSDDSDIHRPNDDDDDD

InterPro domains:
  IPR002563 Flavin reductase like domain [PF01613] (19-162)
  IPR002563 Flavin reductase like domain [SM00903] (16-168)
  IPR012349 FMN-binding split barrel [G3DSA:2.30.110.10] (1-186)